Protein AF-A0A7X9XSX3-F1 (afdb_monomer_lite)

Foldseek 3Di:
DPDDQLVVDLLLQDQADVPDPHGSDNLQSLLSCCVPPPDAFDKDALQRSQQVSDHVNDGHPPPCSVVSPLVCLQQVWAWDACVRPVVHDPRMTGRNDRGDHCSVPDRDDRPDQDPVLVVVQCVLQVQAALPPRFHAQQADPVGNPDGWDKDKAFLAHSSNVTDSDSVRIHIHTPVRRVVCVVVVDHHDDPVVVCVVVVPDDPVVNVQVVVQVVVSHNDDDPVVVVVVVLVVDDPVVNVVVVVVVVVVPVD

Radius of gyration: 25.36 Å; chains: 1; bounding box: 56×40×89 Å

Sequence (250 aa):
MDGESPDSIEWWRLEHYPGSKRAHGVERRIASYLYRNVAVGDTVTTDELRRKITIDGKRNEDEHFQRRLRELRKDGWILPTQKELASLGPEEYLVQSKGWAPELGARGKKKAISNNVRNAVFARDGFTCQLCGERAGDVYADDPANTVRLTVGHIVAQAHGGGNSMDNLRAECSRCNETKRDEGQAPEHVEHIWSSAVNLPLKDKKVLLSWLLAGARPRDKVEQIYVRTRLLSSEDRARIVDKLRAATEK

Organism: NCBI:txid1725

Secondary structure (DSSP, 8-state):
-----TTT--GGG-SB-TTSSSB--HHHHHHHHHHHH--TT-EEEHHHHHHHS-BTTBPP--TTHHHHHHHGGGGT-B---TTT-TTSPTTEEE--B----GGG-SPPPP-PPPHHHHHHHHHHTTTB-TTT-PBTTPEETTEEEEE--EEEEESS-GGGT--S-GGGEEEEEHHHHHHHHHHTPPPP-HHHHHHHHTTS-HHHHHHHHHHHHHTS-PPPHHHHHHHHHTTS-HHHHHHHHHHHHHHH--

InterPro domains:
  IPR002711 HNH endonuclease [PF01844] (129-182)
  IPR003615 HNH nuclease [SM00507] (116-178)
  IPR003615 HNH nuclease [cd00085] (115-177)
  IPR052892 Nucleic_acid-targeting_endonuclease [PTHR33877] (109-184)

Structure (mmCIF, N/CA/C/O backbone):
data_AF-A0A7X9XSX3-F1
#
_entry.id   AF-A0A7X9XSX3-F1
#
loop_
_atom_site.group_PDB
_atom_site.id
_atom_site.type_symbol
_atom_site.label_atom_id
_atom_site.label_alt_id
_atom_site.label_comp_id
_atom_site.label_asym_id
_atom_site.label_entity_id
_atom_site.label_seq_id
_atom_site.pdbx_PDB_ins_code
_atom_site.Cartn_x
_atom_site.Cartn_y
_atom_site.Cartn_z
_atom_site.occupancy
_atom_site.B_iso_or_equiv
_atom_site.auth_seq_id
_atom_site.auth_comp_id
_atom_site.auth_asym_id
_atom_site.auth_atom_id
_atom_site.pdbx_PDB_model_num
ATOM 1 N N . MET A 1 1 ? 5.209 12.440 -45.924 1.00 38.19 1 MET A N 1
ATOM 2 C CA . MET A 1 1 ? 5.916 12.305 -44.635 1.00 38.19 1 MET A CA 1
ATOM 3 C C . MET A 1 1 ? 5.694 10.883 -44.195 1.00 38.19 1 MET A C 1
ATOM 5 O O . MET A 1 1 ? 4.658 10.583 -43.613 1.00 38.19 1 MET A O 1
ATOM 9 N N . ASP A 1 2 ? 6.608 10.017 -44.600 1.00 40.88 2 ASP A N 1
ATOM 10 C CA . ASP A 1 2 ? 6.574 8.599 -44.280 1.00 40.88 2 ASP A CA 1
ATOM 11 C C . ASP A 1 2 ? 6.828 8.463 -42.779 1.00 40.88 2 ASP A C 1
ATOM 13 O O . ASP A 1 2 ? 7.913 8.768 -42.288 1.00 40.88 2 ASP A O 1
ATOM 17 N N . GLY A 1 3 ? 5.775 8.149 -42.025 1.00 53.00 3 GLY A N 1
ATOM 18 C CA . GLY A 1 3 ? 5.887 7.931 -40.591 1.00 53.00 3 GLY A CA 1
ATOM 19 C C . GLY A 1 3 ? 6.650 6.637 -40.359 1.00 53.00 3 GLY A C 1
ATOM 20 O O . GLY A 1 3 ? 6.148 5.571 -40.708 1.00 53.00 3 GLY A O 1
ATOM 21 N N . GLU A 1 4 ? 7.853 6.733 -39.794 1.00 56.03 4 GLU A N 1
ATOM 22 C CA . GLU A 1 4 ? 8.572 5.574 -39.266 1.00 56.03 4 GLU A CA 1
ATOM 23 C C . GLU A 1 4 ? 7.629 4.730 -38.401 1.00 56.03 4 GLU A C 1
ATOM 25 O O . GLU A 1 4 ? 6.869 5.259 -37.581 1.00 56.03 4 GLU A O 1
ATOM 30 N N . SER A 1 5 ? 7.667 3.409 -38.596 1.00 61.72 5 SER A N 1
ATOM 31 C CA . SER A 1 5 ? 6.926 2.486 -37.741 1.00 61.72 5 SER A CA 1
ATOM 32 C C . SER A 1 5 ? 7.330 2.731 -36.279 1.00 61.72 5 SER A C 1
ATOM 34 O O . SER A 1 5 ? 8.524 2.852 -35.999 1.00 61.72 5 SER A O 1
ATOM 36 N N . PRO A 1 6 ? 6.393 2.761 -35.313 1.00 63.81 6 PRO A N 1
ATOM 37 C CA . PRO A 1 6 ? 6.726 2.849 -33.888 1.00 63.81 6 PRO A CA 1
ATOM 38 C C . PRO A 1 6 ? 7.766 1.809 -33.434 1.00 63.81 6 PRO A C 1
ATOM 40 O O . PRO A 1 6 ? 8.508 2.048 -32.476 1.00 63.81 6 PRO A O 1
ATOM 43 N N . ASP A 1 7 ? 7.852 0.693 -34.163 1.00 67.00 7 ASP A N 1
ATOM 44 C CA . ASP A 1 7 ? 8.797 -0.398 -33.947 1.00 67.00 7 ASP A CA 1
ATOM 45 C C . ASP A 1 7 ? 10.225 -0.107 -34.439 1.00 67.00 7 ASP A C 1
ATOM 47 O O . ASP A 1 7 ? 11.152 -0.761 -33.973 1.00 67.00 7 ASP A O 1
ATOM 51 N N . SER A 1 8 ? 10.477 0.883 -35.301 1.00 75.62 8 SER A N 1
ATOM 52 C CA . SER A 1 8 ? 11.850 1.251 -35.707 1.00 75.62 8 SER A CA 1
ATOM 53 C C . SER A 1 8 ? 12.500 2.290 -34.790 1.00 75.62 8 SER A C 1
ATOM 55 O O . SER A 1 8 ? 13.719 2.429 -34.783 1.00 75.62 8 SER A O 1
ATOM 57 N N . ILE A 1 9 ? 11.705 2.991 -33.980 1.00 84.62 9 ILE A N 1
ATOM 58 C CA . ILE A 1 9 ? 12.185 4.058 -33.099 1.00 84.62 9 ILE A CA 1
ATOM 59 C C . ILE A 1 9 ? 12.841 3.467 -31.842 1.00 84.62 9 ILE A C 1
ATOM 61 O O . ILE A 1 9 ? 12.197 2.769 -31.059 1.00 84.62 9 ILE A O 1
ATOM 65 N N . GLU A 1 10 ? 14.106 3.805 -31.586 1.00 90.88 10 GLU A N 1
ATOM 66 C CA . GLU A 1 10 ? 14.775 3.516 -30.311 1.00 90.88 10 GLU A CA 1
ATOM 67 C C . GLU A 1 10 ? 14.320 4.514 -29.230 1.00 90.88 10 GLU A C 1
ATOM 69 O O . GLU A 1 10 ? 15.033 5.460 -28.884 1.00 90.88 10 GLU A O 1
ATOM 74 N N . TRP A 1 11 ? 13.117 4.326 -28.674 1.00 91.69 11 TRP A N 1
ATOM 75 C CA . TRP A 1 11 ? 12.529 5.284 -27.723 1.00 91.69 11 TRP A CA 1
ATOM 76 C C . TRP A 1 11 ? 13.417 5.549 -26.497 1.00 91.69 11 TRP A C 1
ATOM 78 O O . TRP A 1 11 ? 13.385 6.641 -25.930 1.00 91.69 11 TRP A O 1
ATOM 88 N N . TRP A 1 12 ? 14.280 4.603 -26.113 1.00 93.19 12 TRP A N 1
ATOM 89 C CA . TRP A 1 12 ? 15.234 4.781 -25.016 1.00 93.19 12 TRP A CA 1
ATOM 90 C C . TRP A 1 12 ? 16.392 5.748 -25.298 1.00 93.19 12 TRP A C 1
ATOM 92 O O . TRP A 1 12 ? 17.079 6.148 -24.352 1.00 93.19 12 TRP A O 1
ATOM 102 N N . ARG A 1 13 ? 16.603 6.174 -26.548 1.00 91.88 13 ARG A N 1
ATOM 103 C CA . ARG A 1 13 ? 17.623 7.174 -26.922 1.00 91.88 13 ARG A CA 1
ATOM 104 C C . ARG A 1 13 ? 17.064 8.570 -27.167 1.00 91.88 13 ARG A C 1
ATOM 106 O O . ARG A 1 13 ? 17.824 9.506 -27.384 1.00 91.88 13 ARG A O 1
ATOM 113 N N . LEU A 1 14 ? 15.745 8.726 -27.111 1.00 91.19 14 LEU A N 1
ATOM 114 C CA . LEU A 1 14 ? 15.107 10.006 -27.371 1.00 91.19 14 LEU A CA 1
ATOM 115 C C . LEU A 1 14 ? 15.226 10.945 -26.171 1.00 91.19 14 LEU A C 1
ATOM 117 O O . LEU A 1 14 ? 14.883 10.581 -25.046 1.00 91.19 14 LEU A O 1
ATOM 1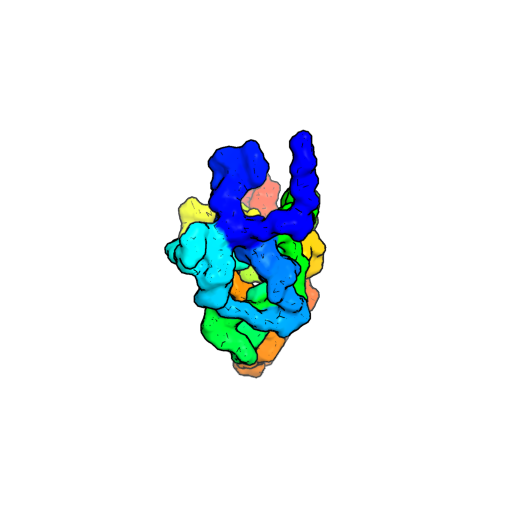21 N N . GLU A 1 15 ? 15.636 12.183 -26.431 1.00 89.81 15 GLU A N 1
ATOM 122 C CA . GLU A 1 15 ? 15.529 13.277 -25.464 1.00 89.81 15 GLU A CA 1
ATOM 123 C C . GLU A 1 15 ? 14.110 13.870 -25.438 1.00 89.81 15 GLU A C 1
ATOM 125 O O . GLU A 1 15 ? 13.601 14.238 -24.380 1.00 89.81 15 GLU A O 1
ATOM 130 N N . HIS A 1 16 ? 13.435 13.908 -26.590 1.00 91.69 16 HIS A N 1
ATOM 131 C CA . HIS A 1 16 ? 12.111 14.501 -26.777 1.00 91.69 16 HIS A CA 1
ATOM 132 C C . HIS A 1 16 ? 11.169 13.548 -27.524 1.00 91.69 16 HIS A C 1
ATOM 134 O O . HIS A 1 16 ? 11.608 12.643 -28.229 1.00 91.69 16 HIS A O 1
ATOM 140 N N . TYR A 1 17 ? 9.856 13.732 -27.370 1.00 87.06 17 TYR A N 1
ATOM 141 C CA . TYR A 1 17 ? 8.875 12.961 -28.140 1.00 87.06 17 TYR A CA 1
ATOM 142 C C . TYR A 1 17 ? 9.034 13.208 -29.649 1.00 87.06 17 TYR A C 1
ATOM 144 O O . TYR A 1 17 ? 9.251 14.359 -30.040 1.00 87.06 17 TYR A O 1
ATOM 152 N N . PRO A 1 18 ? 8.829 12.188 -30.505 1.00 85.94 18 PRO A N 1
ATOM 153 C CA . PRO A 1 18 ? 8.833 12.382 -31.952 1.00 85.94 18 PRO A CA 1
ATOM 154 C C . PRO A 1 18 ? 7.862 13.501 -32.360 1.00 85.94 18 PRO A C 1
ATOM 156 O O . PRO A 1 18 ? 6.690 13.486 -31.979 1.00 85.94 18 PRO A O 1
ATOM 159 N N . GLY A 1 19 ? 8.367 14.505 -33.082 1.00 86.31 19 GLY A N 1
ATOM 160 C CA . GLY A 1 19 ? 7.574 15.648 -33.551 1.00 86.31 19 GLY A CA 1
ATOM 161 C C . GLY A 1 19 ? 7.129 16.646 -32.470 1.00 86.31 19 GLY A C 1
ATOM 162 O O . GLY A 1 19 ? 6.218 17.433 -32.715 1.00 86.31 19 GLY A O 1
ATOM 163 N N . SER A 1 20 ? 7.723 16.637 -31.271 1.00 88.69 20 SER A N 1
ATOM 164 C CA . SER A 1 20 ? 7.304 17.500 -30.157 1.00 88.69 20 SER A CA 1
ATOM 165 C C . SER A 1 20 ? 8.483 17.962 -29.293 1.00 88.69 20 SER A C 1
ATOM 167 O O . SER A 1 20 ? 9.421 17.216 -29.054 1.00 88.69 20 SER A O 1
ATOM 169 N N . LYS A 1 21 ? 8.400 19.178 -28.732 1.00 89.50 21 LYS A N 1
ATOM 170 C CA . LYS A 1 21 ? 9.377 19.712 -27.753 1.00 89.50 21 LYS A CA 1
ATOM 171 C C . LYS A 1 21 ? 9.209 19.148 -26.338 1.00 89.50 21 LYS A C 1
ATOM 173 O O . LYS A 1 21 ? 9.901 19.548 -25.410 1.00 89.50 21 LYS A O 1
ATOM 178 N N . ARG A 1 22 ? 8.242 18.256 -26.124 1.00 89.62 22 ARG A N 1
ATOM 179 C CA . ARG A 1 22 ? 8.031 17.604 -24.828 1.00 89.62 22 ARG A CA 1
ATOM 180 C C . ARG A 1 22 ? 9.183 16.639 -24.551 1.00 89.62 22 ARG A C 1
ATOM 182 O O . ARG A 1 22 ? 9.398 15.731 -25.347 1.00 89.62 22 ARG A O 1
ATOM 189 N N . ALA A 1 23 ? 9.850 16.782 -23.408 1.00 89.69 23 ALA A N 1
ATOM 190 C CA . ALA A 1 23 ? 10.900 15.859 -22.981 1.00 89.69 23 ALA A CA 1
ATOM 191 C C . ALA A 1 23 ? 10.381 14.414 -22.838 1.00 89.69 23 ALA A C 1
ATOM 193 O O . ALA A 1 23 ? 9.269 14.165 -22.347 1.00 89.69 23 ALA A O 1
ATOM 194 N N . HIS A 1 24 ? 11.204 13.456 -23.249 1.00 90.88 24 HIS A N 1
ATOM 195 C CA . HIS A 1 24 ? 10.968 12.030 -23.109 1.00 90.88 24 HIS A CA 1
ATOM 196 C C . HIS A 1 24 ? 11.650 11.535 -21.826 1.00 90.88 24 HIS A C 1
ATOM 198 O O . HIS A 1 24 ? 12.850 11.285 -21.766 1.00 90.88 24 HIS A O 1
ATOM 204 N N . GLY A 1 25 ? 10.867 11.476 -20.747 1.00 91.94 25 GLY A N 1
ATOM 205 C CA . GLY A 1 25 ? 11.392 11.222 -19.404 1.00 91.94 25 GLY A CA 1
ATOM 206 C C . GLY A 1 25 ? 12.119 9.880 -19.257 1.00 91.94 25 GLY A C 1
ATOM 207 O O . GLY A 1 25 ? 11.755 8.890 -19.891 1.00 91.94 25 GLY A O 1
ATOM 208 N N . VAL A 1 26 ? 13.098 9.842 -18.346 1.00 94.38 26 VAL A N 1
ATOM 209 C CA . VAL A 1 26 ? 13.966 8.678 -18.082 1.00 94.38 26 VAL A CA 1
ATOM 210 C C . VAL A 1 26 ? 13.176 7.395 -17.819 1.00 94.38 26 VAL A C 1
ATOM 212 O O . VAL A 1 26 ? 13.506 6.365 -18.387 1.00 94.38 26 VAL A O 1
ATOM 215 N N . GLU A 1 27 ? 12.084 7.457 -17.053 1.00 95.44 27 GLU A N 1
ATOM 216 C CA . GLU A 1 27 ? 11.189 6.310 -16.809 1.00 95.44 27 GLU A CA 1
ATOM 217 C C . GLU A 1 27 ? 10.749 5.610 -18.108 1.00 95.44 27 GLU A C 1
ATOM 219 O O . GLU A 1 27 ? 10.866 4.395 -18.230 1.00 95.44 27 GLU A O 1
ATOM 224 N N . ARG A 1 28 ? 10.339 6.374 -19.125 1.00 94.94 28 ARG A N 1
ATOM 225 C CA . ARG A 1 28 ? 9.876 5.824 -20.412 1.00 94.94 28 ARG A CA 1
ATOM 226 C C . ARG A 1 28 ? 11.006 5.189 -21.206 1.00 94.94 28 ARG A C 1
ATOM 228 O O . ARG A 1 28 ? 10.793 4.185 -21.880 1.00 94.94 28 ARG A O 1
ATOM 235 N N . ARG A 1 29 ? 12.201 5.761 -21.087 1.00 95.94 29 ARG A N 1
ATOM 236 C CA . ARG A 1 29 ? 13.415 5.248 -21.720 1.00 95.94 29 ARG A CA 1
ATOM 237 C C . ARG A 1 29 ? 13.829 3.921 -21.101 1.00 95.94 29 ARG A C 1
ATOM 239 O O . ARG A 1 29 ? 14.155 2.996 -21.835 1.00 95.94 29 ARG A O 1
ATOM 246 N N . ILE A 1 30 ? 13.733 3.799 -19.775 1.00 97.19 30 ILE A N 1
ATOM 247 C CA . ILE A 1 30 ? 13.943 2.524 -19.084 1.00 97.19 30 ILE A CA 1
ATOM 248 C C . ILE A 1 30 ? 12.916 1.490 -19.569 1.00 97.19 30 ILE A C 1
ATOM 250 O O . ILE A 1 30 ? 13.319 0.411 -19.996 1.00 97.19 30 ILE A O 1
ATOM 254 N N . ALA A 1 31 ? 11.615 1.820 -19.556 1.00 96.88 31 ALA A N 1
ATOM 255 C CA . ALA A 1 31 ? 10.556 0.907 -20.008 1.00 96.88 31 ALA A CA 1
ATOM 256 C C . ALA A 1 31 ? 10.820 0.370 -21.419 1.00 96.88 31 ALA A C 1
ATOM 258 O O . ALA A 1 31 ? 10.758 -0.833 -21.646 1.00 96.88 31 ALA A O 1
ATOM 259 N N . SER A 1 32 ? 11.144 1.263 -22.353 1.00 96.00 32 SER A N 1
ATOM 260 C CA . SER A 1 32 ? 11.421 0.904 -23.742 1.00 96.00 32 SER A CA 1
ATOM 261 C C . SER A 1 32 ? 12.661 0.015 -23.881 1.00 96.00 32 SER A C 1
ATOM 263 O O . SER A 1 32 ? 12.600 -1.031 -24.529 1.00 96.00 32 SER A O 1
ATOM 265 N N . TYR A 1 33 ? 13.768 0.364 -23.210 1.00 96.56 33 TYR A N 1
ATOM 266 C CA . TYR A 1 33 ? 14.986 -0.446 -23.263 1.00 96.56 33 TYR A CA 1
ATOM 267 C C . TYR A 1 33 ? 14.744 -1.864 -22.740 1.00 96.56 33 TYR A C 1
ATOM 269 O O . TYR A 1 33 ? 15.063 -2.826 -23.438 1.00 96.56 33 TYR A O 1
ATOM 277 N N . LEU A 1 34 ? 14.127 -1.994 -21.560 1.00 97.50 34 LEU A N 1
ATOM 278 C CA . LEU A 1 34 ? 13.771 -3.292 -20.982 1.00 97.50 34 LEU A CA 1
ATOM 279 C C . LEU A 1 34 ? 12.822 -4.073 -21.897 1.00 97.50 34 LEU A C 1
ATOM 281 O O . LEU A 1 34 ? 12.982 -5.278 -22.081 1.00 97.50 34 LEU A O 1
ATOM 285 N N . TYR A 1 35 ? 11.835 -3.394 -22.486 1.00 96.38 35 TYR A N 1
ATOM 286 C CA . TYR A 1 35 ? 10.816 -4.037 -23.311 1.00 96.38 35 TYR A CA 1
ATOM 287 C C . TYR A 1 35 ? 11.426 -4.678 -24.554 1.00 96.38 35 TYR A C 1
ATOM 289 O O . TYR A 1 35 ? 11.066 -5.808 -24.886 1.00 96.38 35 TYR A O 1
ATOM 297 N N . ARG A 1 36 ? 12.384 -4.005 -25.196 1.00 94.75 36 ARG A N 1
ATOM 298 C CA . ARG A 1 36 ? 13.014 -4.514 -26.418 1.00 94.75 36 ARG A CA 1
ATOM 299 C C . ARG A 1 36 ? 14.207 -5.428 -26.189 1.00 94.75 36 ARG A C 1
ATOM 301 O O . ARG A 1 36 ? 14.400 -6.345 -26.975 1.00 94.75 36 ARG A O 1
ATOM 308 N N . ASN A 1 37 ? 15.009 -5.167 -25.159 1.00 96.25 37 ASN A N 1
ATOM 309 C CA . ASN A 1 37 ? 16.362 -5.724 -25.078 1.00 96.25 37 ASN A CA 1
ATOM 310 C C . ASN A 1 37 ? 16.559 -6.752 -23.963 1.00 96.25 37 ASN A C 1
ATOM 312 O O . ASN A 1 37 ? 17.583 -7.422 -23.964 1.00 96.25 37 ASN A O 1
ATOM 316 N N . VAL A 1 38 ? 15.620 -6.880 -23.023 1.00 96.94 38 VAL A N 1
ATOM 317 C CA . VAL A 1 38 ? 15.759 -7.803 -21.887 1.00 96.94 38 VAL A CA 1
ATOM 318 C C . VAL A 1 38 ? 14.628 -8.826 -21.932 1.00 96.94 38 VAL A C 1
ATOM 320 O O . VAL A 1 38 ? 13.456 -8.448 -22.069 1.00 96.94 38 VAL A O 1
ATOM 323 N N . ALA A 1 39 ? 14.944 -10.124 -21.888 1.00 96.88 39 ALA A N 1
ATOM 324 C CA . ALA A 1 39 ? 13.921 -11.165 -21.896 1.00 96.88 39 ALA A CA 1
ATOM 325 C C . ALA A 1 39 ? 13.283 -11.320 -20.509 1.00 96.88 39 ALA A C 1
ATOM 327 O O . ALA A 1 39 ? 13.833 -10.909 -19.489 1.00 96.88 39 ALA A O 1
ATOM 328 N N . VAL A 1 40 ? 12.081 -11.900 -20.467 1.00 96.88 40 VAL A N 1
ATOM 329 C CA . VAL A 1 40 ? 11.486 -12.289 -19.184 1.00 96.88 40 VAL A CA 1
ATOM 330 C C . VAL A 1 40 ? 12.308 -13.439 -18.604 1.00 96.88 40 VAL A C 1
ATOM 332 O O . VAL A 1 40 ? 12.510 -14.437 -19.288 1.00 96.88 40 VAL A O 1
ATOM 335 N N . GLY A 1 41 ? 12.752 -13.301 -17.357 1.00 96.62 41 GLY A N 1
ATOM 336 C CA . GLY A 1 41 ? 13.655 -14.241 -16.689 1.00 96.62 41 GLY A CA 1
ATOM 337 C C . GLY A 1 41 ? 15.109 -13.765 -16.606 1.00 96.62 41 GLY A C 1
ATOM 338 O O . GLY A 1 41 ? 15.850 -14.294 -15.782 1.00 96.62 41 GLY A O 1
ATOM 339 N N . ASP A 1 42 ? 15.492 -12.743 -17.375 1.00 97.62 42 ASP A N 1
ATOM 340 C CA . ASP A 1 42 ? 16.844 -12.178 -17.337 1.00 97.62 42 ASP A CA 1
ATOM 341 C C . ASP A 1 42 ? 16.977 -11.106 -16.251 1.00 97.62 42 ASP A C 1
ATOM 343 O O . ASP A 1 42 ? 15.998 -10.450 -15.866 1.00 97.62 42 ASP A O 1
ATOM 347 N N . THR A 1 43 ? 18.203 -10.894 -15.776 1.00 97.25 43 THR A N 1
ATOM 348 C CA . THR A 1 43 ? 18.526 -9.826 -14.829 1.00 97.25 43 THR A CA 1
ATOM 349 C C . THR A 1 43 ? 19.159 -8.623 -15.518 1.00 97.25 43 THR A C 1
ATOM 351 O O . THR A 1 43 ? 19.689 -8.705 -16.624 1.00 97.25 43 THR A O 1
ATOM 354 N N . VAL A 1 44 ? 19.062 -7.469 -14.865 1.00 97.19 44 VAL A N 1
ATOM 355 C CA . VAL A 1 44 ? 19.657 -6.211 -15.313 1.00 97.19 44 VAL A CA 1
ATOM 356 C C . VAL A 1 44 ? 20.067 -5.380 -14.102 1.00 97.19 44 VAL A C 1
ATOM 358 O O . VAL A 1 44 ? 19.392 -5.396 -13.070 1.00 97.19 44 VAL A O 1
ATOM 361 N N . THR A 1 45 ? 21.152 -4.618 -14.220 1.00 97.06 45 THR A N 1
ATOM 362 C CA . THR A 1 45 ? 21.621 -3.734 -13.139 1.00 97.06 45 THR A CA 1
ATOM 363 C C . THR A 1 45 ? 21.289 -2.266 -13.400 1.00 97.06 45 THR A C 1
ATOM 365 O O . THR A 1 45 ? 21.141 -1.833 -14.548 1.00 97.06 45 THR A O 1
ATOM 368 N N . THR A 1 46 ? 21.224 -1.452 -12.340 1.00 96.12 46 THR A N 1
ATOM 369 C CA . THR A 1 46 ? 21.092 0.011 -12.483 1.00 96.12 46 THR A CA 1
ATOM 370 C C . THR A 1 46 ? 22.202 0.603 -13.361 1.00 96.12 46 THR A C 1
ATOM 372 O O . THR A 1 46 ? 21.917 1.451 -14.210 1.00 96.12 46 THR A O 1
ATOM 375 N N . ASP A 1 47 ? 23.462 0.190 -13.171 1.00 95.44 47 ASP A N 1
ATOM 376 C CA . ASP A 1 47 ? 24.592 0.747 -13.931 1.00 95.44 47 ASP A CA 1
ATOM 377 C C . ASP A 1 47 ? 24.524 0.373 -15.414 1.00 95.44 47 ASP A C 1
ATOM 379 O O . ASP A 1 47 ? 24.745 1.227 -16.275 1.00 95.44 47 ASP A O 1
ATOM 383 N N . GLU A 1 48 ? 24.141 -0.868 -15.723 1.00 96.00 48 GLU A N 1
ATOM 384 C CA . GLU A 1 48 ? 23.913 -1.297 -17.100 1.00 96.00 48 GLU A CA 1
ATOM 385 C C . GLU A 1 48 ? 22.851 -0.428 -17.774 1.00 96.00 48 GLU A C 1
ATOM 387 O O . GLU A 1 48 ? 23.107 0.144 -18.837 1.00 96.00 48 GLU A O 1
ATOM 392 N N . LEU A 1 49 ? 21.694 -0.240 -17.129 1.00 96.50 49 LEU A N 1
ATOM 393 C CA . LEU A 1 49 ? 20.643 0.619 -17.667 1.00 96.50 49 LEU A CA 1
ATOM 394 C C . LEU A 1 49 ? 21.162 2.038 -17.905 1.00 96.50 49 LEU A C 1
ATOM 396 O O . LEU A 1 49 ? 20.974 2.572 -18.997 1.00 96.50 49 LEU A O 1
ATOM 400 N N . ARG A 1 50 ? 21.877 2.641 -16.947 1.00 95.69 50 ARG A N 1
ATOM 401 C CA . ARG A 1 50 ? 22.445 3.992 -17.104 1.00 95.69 50 ARG A CA 1
ATOM 402 C C . ARG A 1 50 ? 23.399 4.110 -18.296 1.00 95.69 50 ARG A C 1
ATOM 404 O O . ARG A 1 50 ? 23.425 5.160 -18.939 1.00 95.69 50 ARG A O 1
ATOM 411 N N . ARG A 1 51 ? 24.166 3.060 -18.606 1.00 95.19 51 ARG A N 1
ATOM 412 C CA . ARG A 1 51 ? 25.077 3.010 -19.767 1.00 95.19 51 ARG A CA 1
ATOM 413 C C . ARG A 1 51 ? 24.368 2.744 -21.089 1.00 95.19 51 ARG A C 1
ATOM 415 O O . ARG A 1 51 ? 24.907 3.093 -22.135 1.00 95.19 51 ARG A O 1
ATOM 422 N N . LYS A 1 52 ? 23.200 2.104 -21.062 1.00 94.56 52 LYS A N 1
ATOM 423 C CA . LYS A 1 52 ? 22.441 1.744 -22.267 1.00 94.56 52 LYS A CA 1
ATOM 424 C C . LYS A 1 52 ? 21.428 2.812 -22.662 1.00 94.56 52 LYS A C 1
ATOM 426 O O . LYS A 1 52 ? 21.263 3.086 -23.849 1.00 94.56 52 LYS A O 1
ATOM 431 N N . ILE A 1 53 ? 20.789 3.460 -21.689 1.00 93.44 53 ILE A N 1
ATOM 432 C CA . ILE A 1 53 ? 19.831 4.538 -21.936 1.00 93.44 53 ILE A CA 1
ATOM 433 C C . ILE A 1 53 ? 20.528 5.902 -21.972 1.00 93.44 53 ILE A C 1
ATOM 435 O O . ILE A 1 53 ? 20.384 6.738 -21.078 1.00 93.44 53 ILE A O 1
ATOM 439 N N . THR A 1 54 ? 21.266 6.162 -23.051 1.00 89.62 54 THR A N 1
ATOM 440 C CA . THR A 1 54 ? 22.065 7.386 -23.245 1.00 89.62 54 THR A CA 1
ATOM 441 C C . THR A 1 54 ? 21.371 8.427 -24.125 1.00 89.62 54 THR A C 1
ATOM 443 O O . THR A 1 54 ? 20.522 8.091 -24.950 1.00 89.62 54 THR A O 1
ATOM 446 N N . ILE A 1 55 ? 21.707 9.700 -23.905 1.00 86.31 55 ILE A N 1
ATOM 447 C CA . ILE A 1 55 ? 21.427 10.813 -24.828 1.00 86.31 55 ILE A CA 1
ATOM 448 C C . ILE A 1 55 ? 22.793 11.283 -25.314 1.00 86.31 55 ILE A C 1
ATOM 450 O O . ILE A 1 55 ? 23.699 11.455 -24.495 1.00 86.31 55 ILE A O 1
ATOM 454 N N . ASP A 1 56 ? 22.968 11.396 -26.629 1.00 84.25 56 ASP A N 1
ATOM 455 C CA . ASP A 1 56 ? 24.244 11.757 -27.263 1.00 84.25 56 ASP A CA 1
ATOM 456 C C . ASP A 1 56 ? 25.435 10.908 -26.778 1.00 84.25 56 ASP A C 1
ATOM 458 O O . ASP A 1 56 ? 26.552 11.392 -26.601 1.00 84.25 56 ASP A O 1
ATOM 462 N N . GLY A 1 57 ? 25.185 9.626 -26.485 1.00 83.31 57 GLY A N 1
ATOM 463 C CA . GLY A 1 57 ? 26.203 8.683 -26.010 1.00 83.31 57 GLY A CA 1
ATOM 464 C C . GLY A 1 57 ? 26.655 8.876 -24.557 1.00 83.31 57 GLY A C 1
ATOM 465 O O . GLY A 1 57 ? 27.491 8.110 -24.082 1.00 83.31 57 GLY A O 1
ATOM 466 N N . LYS A 1 58 ? 26.102 9.844 -23.817 1.00 87.56 58 LYS A N 1
ATOM 467 C CA . LYS A 1 58 ? 26.456 10.085 -22.411 1.00 87.56 58 LYS A CA 1
ATOM 468 C C . LYS A 1 58 ? 25.695 9.153 -21.472 1.00 87.56 58 LYS A C 1
ATOM 470 O O . LYS A 1 58 ? 24.484 8.968 -21.623 1.00 87.56 58 LYS A O 1
ATOM 475 N N . ARG A 1 59 ? 26.403 8.608 -20.471 1.00 91.50 59 ARG A N 1
ATOM 476 C CA . ARG A 1 59 ? 25.803 7.843 -19.365 1.00 91.50 59 ARG A CA 1
ATOM 477 C C . ARG A 1 59 ? 24.706 8.677 -18.707 1.00 91.50 59 ARG A C 1
ATOM 479 O O . ARG A 1 59 ? 24.846 9.883 -18.525 1.00 91.50 59 ARG A O 1
ATOM 486 N N . ASN A 1 60 ? 23.607 8.024 -18.358 1.00 90.62 60 ASN A N 1
ATOM 487 C CA . ASN A 1 60 ? 22.511 8.676 -17.666 1.00 90.62 60 ASN A CA 1
ATOM 488 C C . ASN A 1 60 ? 22.866 8.911 -16.188 1.00 90.62 60 ASN A C 1
ATOM 490 O O . ASN A 1 60 ? 23.039 7.949 -15.438 1.00 90.62 60 ASN A O 1
ATOM 494 N N . GLU A 1 61 ? 22.914 10.177 -15.774 1.00 91.94 61 GLU A N 1
ATOM 495 C CA . GLU A 1 61 ? 23.237 10.621 -14.407 1.00 91.94 61 GLU A CA 1
ATOM 496 C C . GLU A 1 61 ? 22.009 11.126 -13.623 1.00 91.94 61 GLU A C 1
ATOM 498 O O . GLU A 1 61 ? 22.154 11.864 -12.658 1.00 91.94 61 GLU A O 1
ATOM 503 N N . ASP A 1 62 ? 20.782 10.736 -14.001 1.00 90.38 62 ASP A N 1
ATOM 504 C CA . ASP A 1 62 ? 19.569 11.135 -13.266 1.00 90.38 62 ASP A CA 1
ATOM 505 C C . ASP A 1 62 ? 19.677 10.706 -11.786 1.00 90.38 62 ASP A C 1
ATOM 507 O O . ASP A 1 62 ? 19.858 9.522 -11.473 1.00 90.38 62 ASP A O 1
ATOM 511 N N . GLU A 1 63 ? 19.598 11.672 -10.870 1.00 91.31 63 GLU A N 1
ATOM 512 C CA . GLU A 1 63 ? 19.704 11.467 -9.416 1.00 91.31 63 GLU A CA 1
ATOM 513 C C . GLU A 1 63 ? 18.550 10.621 -8.850 1.00 91.31 63 GLU A C 1
ATOM 515 O O . GLU A 1 63 ? 18.658 9.993 -7.798 1.00 91.31 63 GLU A O 1
ATOM 520 N N . HIS A 1 64 ? 17.437 10.541 -9.577 1.00 92.12 64 HIS A N 1
ATOM 521 C CA . HIS A 1 64 ? 16.237 9.799 -9.224 1.00 92.12 64 HIS A CA 1
ATOM 522 C C . HIS A 1 64 ? 16.067 8.518 -10.050 1.00 92.12 64 HIS A C 1
ATOM 524 O O . HIS A 1 64 ? 14.984 7.929 -10.041 1.00 92.12 64 HIS A O 1
ATOM 530 N N . PHE A 1 65 ? 17.106 8.030 -10.733 1.00 93.50 65 PHE A N 1
ATOM 531 C CA . PHE A 1 65 ? 17.022 6.873 -11.634 1.00 93.50 65 PHE A CA 1
ATOM 532 C C . PHE A 1 65 ? 16.345 5.645 -11.013 1.00 93.50 65 PHE A C 1
ATOM 534 O O . PHE A 1 65 ? 15.413 5.085 -11.586 1.00 93.50 65 PHE A O 1
ATOM 541 N N . GLN A 1 66 ? 16.746 5.253 -9.801 1.00 90.50 66 GLN A N 1
ATOM 542 C CA . GLN A 1 66 ? 16.143 4.111 -9.107 1.00 90.50 66 GLN A CA 1
ATOM 543 C C . GLN A 1 66 ? 14.663 4.350 -8.782 1.00 90.50 66 GLN A C 1
ATOM 545 O O . GLN A 1 66 ? 13.849 3.427 -8.829 1.00 90.50 66 GLN A O 1
ATOM 550 N N . ARG A 1 67 ? 14.277 5.597 -8.483 1.00 90.12 67 ARG A N 1
ATOM 551 C CA . ARG A 1 67 ? 12.866 5.965 -8.329 1.00 90.12 67 ARG A CA 1
ATOM 552 C C . ARG A 1 67 ? 12.125 5.819 -9.661 1.00 90.12 67 ARG A C 1
ATOM 554 O O . ARG A 1 67 ? 11.030 5.264 -9.656 1.00 90.12 67 ARG A O 1
ATOM 561 N N . ARG A 1 68 ? 12.709 6.257 -10.784 1.00 94.38 68 ARG A N 1
ATOM 562 C CA . ARG A 1 68 ? 12.130 6.098 -12.135 1.00 94.38 68 ARG A CA 1
ATOM 563 C C . ARG A 1 68 ? 11.949 4.632 -12.517 1.00 94.38 68 ARG A C 1
ATOM 565 O O . ARG A 1 68 ? 10.904 4.273 -13.046 1.00 94.38 68 ARG A O 1
ATOM 572 N N . LEU A 1 69 ? 12.910 3.782 -12.168 1.00 92.88 69 LEU A N 1
ATOM 573 C CA . LEU A 1 69 ? 12.810 2.334 -12.341 1.00 92.88 69 LEU A CA 1
ATOM 574 C C . LEU A 1 69 ? 11.656 1.745 -11.511 1.00 92.88 69 LEU A C 1
ATOM 576 O O . LEU A 1 69 ? 10.835 0.998 -12.035 1.00 92.88 69 LEU A O 1
ATOM 580 N N . ARG A 1 70 ? 11.515 2.136 -10.235 1.00 88.62 70 ARG A N 1
ATOM 581 C CA . ARG A 1 70 ? 10.386 1.700 -9.386 1.00 88.62 70 ARG A CA 1
ATOM 582 C C . ARG A 1 70 ? 9.030 2.192 -9.894 1.00 88.62 70 ARG A C 1
ATOM 584 O O . ARG A 1 70 ? 8.024 1.510 -9.702 1.00 88.62 70 ARG A O 1
ATOM 591 N N . GLU A 1 71 ? 8.978 3.360 -10.536 1.00 89.81 71 GLU A N 1
ATOM 592 C CA . GLU A 1 71 ? 7.746 3.910 -11.115 1.00 89.81 71 GLU A CA 1
ATOM 593 C C . GLU A 1 71 ? 7.154 3.003 -12.205 1.00 89.81 71 GLU A C 1
ATOM 595 O O . GLU A 1 71 ? 5.926 2.958 -12.313 1.00 89.81 71 GLU A O 1
ATOM 600 N N . LEU A 1 72 ? 7.979 2.209 -12.904 1.00 92.50 72 LEU A N 1
ATOM 601 C CA . LEU A 1 72 ? 7.533 1.228 -13.903 1.00 92.50 72 LEU A CA 1
ATOM 602 C C . LEU A 1 72 ? 6.555 0.198 -13.350 1.00 92.50 72 LEU A C 1
ATOM 604 O O . LEU A 1 72 ? 5.644 -0.237 -14.054 1.00 92.50 72 LEU A O 1
ATOM 608 N N . ARG A 1 73 ? 6.675 -0.157 -12.068 1.00 88.56 73 ARG A N 1
ATOM 609 C CA . ARG A 1 73 ? 5.779 -1.135 -11.439 1.00 88.56 73 ARG A CA 1
ATOM 610 C C . ARG A 1 73 ? 4.314 -0.677 -11.450 1.00 88.56 73 ARG A C 1
ATOM 612 O O . ARG A 1 73 ? 3.400 -1.492 -11.479 1.00 88.56 73 ARG A O 1
ATOM 619 N N . LYS A 1 74 ? 4.067 0.641 -11.516 1.00 84.19 74 LYS A N 1
ATOM 620 C CA . LYS A 1 74 ? 2.712 1.218 -11.656 1.00 84.19 74 LYS A CA 1
ATOM 621 C C . LYS A 1 74 ? 2.078 0.934 -13.018 1.00 84.19 74 LYS A C 1
ATOM 623 O O . LYS A 1 74 ? 0.868 1.094 -13.159 1.00 84.19 74 LYS A O 1
ATOM 628 N N . ASP A 1 75 ? 2.900 0.560 -13.988 1.00 89.06 75 ASP A N 1
ATOM 629 C CA . ASP A 1 75 ? 2.536 0.345 -15.378 1.00 89.06 75 ASP A CA 1
ATOM 630 C C . ASP A 1 75 ? 2.670 -1.146 -15.764 1.00 89.06 75 ASP A C 1
ATOM 632 O O . ASP A 1 75 ? 2.772 -1.480 -16.939 1.00 89.06 75 ASP A O 1
ATOM 636 N N . GLY A 1 76 ? 2.631 -2.055 -14.777 1.00 87.88 76 GLY A N 1
ATOM 637 C CA . GLY A 1 76 ? 2.541 -3.510 -14.980 1.00 87.88 76 GLY A CA 1
ATOM 638 C C . GLY A 1 76 ? 3.876 -4.257 -15.018 1.00 87.88 76 GLY A C 1
ATOM 639 O O . GLY A 1 76 ? 3.888 -5.468 -15.221 1.00 87.88 76 GLY A O 1
ATOM 640 N N . TRP A 1 77 ? 4.994 -3.561 -14.815 1.00 92.94 77 TRP A N 1
ATOM 641 C CA . TRP A 1 77 ? 6.306 -4.196 -14.711 1.00 92.94 77 TRP A CA 1
ATOM 642 C C . TRP A 1 77 ? 6.469 -4.914 -13.371 1.00 92.94 77 TRP A C 1
ATOM 644 O O . TRP A 1 77 ? 6.187 -4.334 -12.322 1.00 92.94 77 TRP A O 1
ATOM 654 N N . ILE A 1 78 ? 6.995 -6.139 -13.392 1.00 91.88 78 ILE A N 1
ATOM 655 C CA . ILE A 1 78 ? 7.417 -6.845 -12.178 1.00 91.88 78 ILE A CA 1
ATOM 656 C C . ILE A 1 78 ? 8.934 -6.979 -12.234 1.00 91.88 78 ILE A C 1
ATOM 658 O O . ILE A 1 78 ? 9.469 -7.705 -13.071 1.00 91.88 78 ILE A O 1
ATOM 662 N N . LEU A 1 79 ? 9.598 -6.223 -11.356 1.00 93.12 79 LEU A N 1
ATOM 663 C CA . LEU A 1 79 ? 11.054 -6.096 -11.275 1.00 93.12 79 LEU A CA 1
ATOM 664 C C . LEU A 1 79 ? 11.525 -6.424 -9.848 1.00 93.12 79 LEU A C 1
ATOM 666 O O . LEU A 1 79 ? 11.762 -5.478 -9.084 1.00 93.12 79 LEU A O 1
ATOM 670 N N . PRO A 1 80 ? 11.553 -7.707 -9.428 1.00 91.44 80 PRO A N 1
ATOM 671 C CA . PRO A 1 80 ? 12.020 -8.100 -8.100 1.00 91.44 80 PRO A CA 1
ATOM 672 C C . PRO A 1 80 ? 13.462 -7.645 -7.863 1.00 91.44 80 PRO A C 1
ATOM 674 O O . PRO A 1 80 ? 14.268 -7.641 -8.791 1.00 91.44 80 PRO A O 1
ATOM 677 N N . THR A 1 81 ? 13.764 -7.259 -6.627 1.00 91.56 81 THR A N 1
ATOM 678 C CA . THR A 1 81 ? 15.109 -6.913 -6.145 1.00 91.56 81 THR A CA 1
ATOM 679 C C . THR A 1 81 ? 15.603 -7.982 -5.176 1.00 91.56 81 THR A C 1
ATOM 681 O O . THR A 1 81 ? 14.867 -8.912 -4.842 1.00 91.56 81 THR A O 1
ATOM 684 N N . GLN A 1 82 ? 16.812 -7.808 -4.641 1.00 91.19 82 GLN A N 1
ATOM 685 C CA . GLN A 1 82 ? 17.350 -8.651 -3.570 1.00 91.19 82 GLN A CA 1
ATOM 686 C C . GLN A 1 82 ? 16.401 -8.815 -2.365 1.00 91.19 82 GLN A C 1
ATOM 688 O O . GLN A 1 82 ? 16.403 -9.865 -1.726 1.00 91.19 82 GLN A O 1
ATOM 693 N N . LYS A 1 83 ? 15.563 -7.809 -2.059 1.00 84.69 83 LYS A N 1
ATOM 694 C CA . LYS A 1 83 ? 14.579 -7.897 -0.963 1.00 84.69 83 LYS A CA 1
ATOM 695 C C . LYS A 1 83 ? 13.500 -8.949 -1.216 1.00 84.69 83 LYS A C 1
ATOM 697 O O . LYS A 1 83 ? 13.000 -9.539 -0.268 1.00 84.69 83 LYS A O 1
ATOM 702 N N . GLU A 1 84 ? 13.111 -9.136 -2.473 1.00 86.00 84 GLU A N 1
ATOM 703 C CA . GLU A 1 84 ? 12.091 -10.104 -2.872 1.00 86.00 84 GLU A CA 1
ATOM 704 C C . GLU A 1 84 ? 12.707 -11.449 -3.296 1.00 86.00 84 GLU A C 1
ATOM 706 O O . GLU A 1 84 ? 12.070 -12.489 -3.146 1.00 86.00 84 GLU A O 1
ATOM 711 N N . LEU A 1 85 ? 13.939 -11.446 -3.817 1.00 87.12 85 LEU A N 1
ATOM 712 C CA . LEU A 1 85 ? 14.644 -12.636 -4.280 1.00 87.12 85 LEU A CA 1
ATOM 713 C C . LEU A 1 85 ? 16.119 -12.580 -3.865 1.00 87.12 85 LEU A C 1
ATOM 715 O O . LEU A 1 85 ? 16.930 -11.903 -4.494 1.00 87.12 85 LEU A O 1
ATOM 719 N N . ALA A 1 86 ? 16.475 -13.345 -2.830 1.00 90.12 86 ALA A N 1
ATOM 720 C CA . ALA A 1 86 ? 17.806 -13.314 -2.215 1.00 90.12 86 ALA A CA 1
ATOM 721 C C . ALA A 1 86 ? 18.964 -13.712 -3.153 1.00 90.12 86 ALA A C 1
ATOM 723 O O . ALA A 1 86 ? 20.116 -13.427 -2.840 1.00 90.12 86 ALA A O 1
ATOM 724 N N . SER A 1 87 ? 18.678 -14.359 -4.290 1.00 92.06 87 SER A N 1
ATOM 725 C CA . SER A 1 87 ? 19.691 -14.707 -5.295 1.00 92.06 87 SER A CA 1
ATOM 726 C C . SER A 1 87 ? 20.178 -13.515 -6.124 1.00 92.06 87 SER A C 1
ATOM 728 O O . SER A 1 87 ? 21.137 -13.673 -6.870 1.00 92.06 87 SER A O 1
ATOM 730 N N . LEU A 1 88 ? 19.520 -12.354 -6.034 1.00 95.00 88 LEU A N 1
ATOM 731 C CA . LEU A 1 88 ? 19.913 -11.140 -6.752 1.00 95.00 88 LEU A CA 1
ATOM 732 C C . LEU A 1 88 ? 20.959 -10.339 -5.970 1.00 95.00 88 LEU A C 1
ATOM 734 O O . LEU A 1 88 ? 20.920 -10.256 -4.738 1.00 95.00 88 LEU A O 1
ATOM 738 N N . GLY A 1 89 ? 21.872 -9.707 -6.701 1.00 94.38 89 GLY A N 1
ATOM 739 C CA . GLY A 1 89 ? 22.844 -8.767 -6.166 1.00 94.38 89 GLY A CA 1
ATOM 740 C C . GLY A 1 89 ? 22.250 -7.391 -5.821 1.00 94.38 89 GLY A C 1
ATOM 741 O O . GLY A 1 89 ? 21.092 -7.083 -6.131 1.00 94.38 89 GLY A O 1
ATOM 742 N N . PRO A 1 90 ? 23.045 -6.517 -5.178 1.00 92.75 90 PRO A N 1
ATOM 743 C CA . PRO A 1 90 ? 22.661 -5.129 -4.942 1.00 92.75 90 PRO A CA 1
ATOM 744 C C . PRO A 1 90 ? 22.396 -4.395 -6.261 1.00 92.75 90 PRO A C 1
ATOM 746 O O . PRO A 1 90 ? 23.195 -4.478 -7.190 1.00 92.75 90 PRO A O 1
ATOM 749 N N . GLU A 1 91 ? 21.290 -3.649 -6.330 1.00 92.94 91 GLU A N 1
ATOM 750 C CA . GLU A 1 91 ? 20.868 -2.909 -7.535 1.00 92.94 91 GLU A CA 1
ATOM 751 C C . GLU A 1 91 ? 20.693 -3.763 -8.802 1.00 92.94 91 GLU A C 1
ATOM 753 O O . GLU A 1 91 ? 20.716 -3.249 -9.925 1.00 92.94 91 GLU A O 1
ATOM 758 N N . GLU A 1 92 ? 20.486 -5.062 -8.612 1.00 95.88 92 GLU A N 1
ATOM 759 C CA . GLU A 1 92 ? 20.096 -5.998 -9.650 1.00 95.88 92 GLU A CA 1
ATOM 760 C C . GLU A 1 92 ? 18.583 -6.235 -9.605 1.00 95.88 92 GLU A C 1
ATOM 762 O O . GLU A 1 92 ? 17.962 -6.311 -8.538 1.00 95.88 92 GLU A O 1
ATOM 767 N N . TYR A 1 93 ? 17.990 -6.335 -10.790 1.00 95.81 93 TYR A N 1
ATOM 768 C CA . TYR A 1 93 ? 16.561 -6.502 -10.987 1.00 95.81 93 TYR A CA 1
ATOM 769 C C . TYR A 1 93 ? 16.311 -7.662 -11.940 1.00 95.81 93 TYR A C 1
ATOM 771 O O . TYR A 1 93 ? 16.862 -7.689 -13.036 1.00 95.81 93 TYR A O 1
ATOM 779 N N . LEU A 1 94 ? 15.432 -8.584 -11.557 1.00 96.06 94 LEU A N 1
ATOM 780 C CA . LEU A 1 94 ? 14.923 -9.621 -12.455 1.00 96.06 94 LEU A CA 1
ATOM 781 C C . LEU A 1 94 ? 13.770 -9.053 -13.292 1.00 96.06 94 LEU A C 1
ATOM 783 O O . LEU A 1 94 ? 12.818 -8.511 -12.737 1.00 96.06 94 LEU A O 1
ATOM 787 N N . VAL A 1 95 ? 13.781 -9.210 -14.614 1.00 97.12 95 VAL A N 1
ATOM 788 C CA . VAL A 1 95 ? 12.606 -8.900 -15.442 1.00 97.12 95 VAL A CA 1
ATOM 789 C C . VAL A 1 95 ? 11.635 -10.072 -15.368 1.00 97.12 95 VAL A C 1
ATOM 791 O O . VAL A 1 95 ? 11.645 -10.969 -16.202 1.00 97.12 95 VAL A O 1
ATOM 794 N N . GLN A 1 96 ? 10.779 -10.088 -14.347 1.00 95.00 96 GLN A N 1
ATOM 795 C CA . GLN A 1 96 ? 9.818 -11.178 -14.148 1.00 95.00 96 GLN A CA 1
ATOM 796 C C . GLN A 1 96 ? 8.558 -11.014 -15.010 1.00 95.00 96 GLN A C 1
ATOM 798 O O . GLN A 1 96 ? 7.952 -11.998 -15.422 1.00 95.00 96 GLN A O 1
ATOM 803 N N . SER A 1 97 ? 8.151 -9.775 -15.293 1.00 94.62 97 SER A N 1
ATOM 804 C CA . SER A 1 97 ? 7.044 -9.480 -16.209 1.00 94.62 97 SER A CA 1
ATOM 805 C C . SER A 1 97 ? 7.221 -8.113 -16.856 1.00 94.62 97 SER A C 1
ATOM 807 O O . SER A 1 97 ? 7.622 -7.149 -16.194 1.00 94.62 97 SER A O 1
ATOM 809 N N . LYS A 1 98 ? 6.863 -8.018 -18.140 1.00 95.31 98 LYS A N 1
ATOM 810 C CA . LYS A 1 98 ? 6.869 -6.763 -18.899 1.00 95.31 98 LYS A CA 1
ATOM 811 C C . LYS A 1 98 ? 5.558 -6.005 -18.701 1.00 95.31 98 LYS A C 1
ATOM 813 O O . LYS A 1 98 ? 4.478 -6.589 -18.747 1.00 95.31 98 LYS A O 1
ATOM 818 N N . GLY A 1 99 ? 5.678 -4.699 -18.487 1.00 92.69 99 GLY A N 1
ATOM 819 C CA . GLY A 1 99 ? 4.555 -3.770 -18.418 1.00 92.69 99 GLY A CA 1
ATOM 820 C C . GLY A 1 99 ? 4.426 -2.918 -19.679 1.00 92.69 99 GLY A C 1
ATOM 821 O O . GLY A 1 99 ? 4.928 -3.265 -20.748 1.00 92.69 99 GLY A O 1
ATOM 822 N N . TRP A 1 100 ? 3.756 -1.774 -19.549 1.00 94.56 100 TRP A N 1
ATOM 823 C CA . TRP A 1 100 ? 3.634 -0.796 -20.627 1.00 94.56 100 TRP A CA 1
ATOM 824 C C . TRP A 1 100 ? 5.006 -0.239 -21.031 1.00 94.56 100 TRP A C 1
ATOM 826 O O . TRP A 1 100 ? 5.833 0.085 -20.176 1.00 94.56 100 TRP A O 1
ATOM 836 N N . ALA A 1 101 ? 5.195 -0.047 -22.333 1.00 94.81 101 ALA A N 1
ATOM 837 C CA . ALA A 1 101 ? 6.326 0.648 -22.931 1.00 94.81 101 ALA A CA 1
ATOM 838 C C . ALA A 1 101 ? 5.820 1.593 -24.042 1.00 94.81 101 ALA A C 1
ATOM 840 O O . ALA A 1 101 ? 4.714 1.378 -24.549 1.00 94.81 101 ALA A O 1
ATOM 841 N N . PRO A 1 102 ? 6.575 2.645 -24.414 1.00 92.75 102 PRO A N 1
ATOM 842 C CA . PRO A 1 102 ? 6.199 3.576 -25.484 1.00 92.75 102 PRO A CA 1
ATOM 843 C C . PRO A 1 102 ? 5.783 2.912 -26.807 1.00 92.75 102 PRO A C 1
ATOM 845 O O . PRO A 1 102 ? 4.878 3.409 -27.472 1.00 92.75 102 PRO A O 1
ATOM 848 N N . GLU A 1 103 ? 6.389 1.775 -27.146 1.00 90.50 103 GLU A N 1
ATOM 849 C CA . GLU A 1 103 ? 6.097 0.949 -28.324 1.00 90.50 103 GLU A CA 1
ATOM 850 C C . GLU A 1 103 ? 4.642 0.480 -28.373 1.00 90.50 103 GLU A C 1
ATOM 852 O O . GLU A 1 103 ? 4.044 0.386 -29.438 1.00 90.50 103 GLU A O 1
ATOM 857 N N . LEU A 1 104 ? 4.040 0.250 -27.205 1.00 90.88 104 LEU A N 1
ATOM 858 C CA . LEU A 1 104 ? 2.652 -0.191 -27.075 1.00 90.88 104 LEU A CA 1
ATOM 859 C C . LEU A 1 104 ? 1.647 0.963 -27.234 1.00 90.88 104 LEU A C 1
ATOM 861 O O . LEU A 1 104 ? 0.446 0.784 -27.027 1.00 90.88 104 LEU A O 1
ATOM 865 N N . GLY A 1 105 ? 2.121 2.165 -27.570 1.00 90.25 105 GLY A N 1
ATOM 866 C CA . GLY A 1 105 ? 1.297 3.342 -27.798 1.00 90.25 105 GLY A CA 1
ATOM 867 C C . GLY A 1 105 ? 0.839 4.021 -26.507 1.00 90.25 105 GLY A C 1
ATOM 868 O O . GLY A 1 105 ? 1.584 4.162 -25.531 1.00 90.25 105 GLY A O 1
ATOM 869 N N . ALA A 1 106 ? -0.397 4.528 -26.507 1.00 88.75 106 ALA A N 1
ATOM 870 C CA . ALA A 1 106 ? -0.913 5.339 -25.409 1.00 88.75 106 ALA A CA 1
ATOM 871 C C . ALA A 1 106 ? -0.940 4.562 -24.081 1.00 88.75 106 ALA A C 1
ATOM 873 O O . ALA A 1 106 ? -1.473 3.457 -23.989 1.00 88.75 106 ALA A O 1
ATOM 874 N N . ARG A 1 107 ? -0.395 5.173 -23.021 1.00 87.88 107 ARG A N 1
ATOM 875 C CA . ARG A 1 107 ? -0.388 4.579 -21.677 1.00 87.88 107 ARG A CA 1
ATOM 876 C C . ARG A 1 107 ? -1.821 4.385 -21.180 1.00 87.88 107 ARG A C 1
ATOM 878 O O . ARG A 1 107 ? -2.606 5.334 -21.163 1.00 87.88 107 ARG A O 1
ATOM 885 N N . GLY A 1 108 ? -2.141 3.164 -20.754 1.00 80.44 108 GLY A N 1
ATOM 886 C CA . GLY A 1 108 ? -3.454 2.828 -20.210 1.00 80.44 108 GLY A CA 1
ATOM 887 C C . GLY A 1 108 ? -3.820 3.689 -18.997 1.00 80.44 108 GLY A C 1
ATOM 888 O O . GLY A 1 108 ? -2.962 4.097 -18.210 1.00 80.44 108 GLY A O 1
ATOM 889 N N . LYS A 1 109 ? -5.117 3.972 -18.820 1.00 77.12 109 LYS A N 1
ATOM 890 C CA . LYS A 1 109 ? -5.601 4.655 -17.613 1.00 77.12 109 LYS A CA 1
ATOM 891 C C . LYS A 1 109 ? -5.436 3.726 -16.412 1.00 77.12 109 LYS A C 1
ATOM 893 O O . LYS A 1 109 ? -5.892 2.583 -16.439 1.00 77.12 109 LYS A O 1
ATOM 898 N N . LYS A 1 110 ? -4.838 4.233 -15.332 1.00 71.25 110 LYS A N 1
ATOM 899 C CA . LYS A 1 110 ? -4.759 3.497 -14.065 1.00 71.25 110 LYS A CA 1
ATOM 900 C C . LYS A 1 110 ? -6.167 3.184 -13.576 1.00 71.25 110 LYS A C 1
ATOM 902 O O . LYS A 1 110 ? -7.001 4.085 -13.473 1.00 71.25 110 LYS A O 1
ATOM 907 N N . LYS A 1 111 ? -6.426 1.918 -13.241 1.00 73.44 111 LYS A N 1
ATOM 908 C CA . LYS A 1 111 ? -7.675 1.526 -12.585 1.00 73.44 111 LYS A CA 1
ATOM 909 C C . LYS A 1 111 ? -7.645 2.078 -11.163 1.00 73.44 111 LYS A C 1
ATOM 911 O O . LYS A 1 111 ? -7.033 1.495 -10.272 1.00 73.44 111 LYS A O 1
ATOM 916 N N . ALA A 1 112 ? -8.258 3.238 -10.960 1.00 84.31 112 ALA A N 1
ATOM 917 C CA . ALA A 1 112 ? -8.496 3.750 -9.622 1.00 84.31 112 ALA A CA 1
ATOM 918 C C . ALA A 1 112 ? -9.462 2.809 -8.890 1.00 84.31 112 ALA A C 1
ATOM 920 O O . ALA A 1 112 ? -10.391 2.267 -9.491 1.00 84.31 112 ALA A O 1
ATOM 921 N N . ILE A 1 113 ? -9.260 2.631 -7.585 1.00 89.56 113 ILE A N 1
ATOM 922 C CA . ILE A 1 113 ? -10.267 1.987 -6.738 1.00 89.56 113 ILE A CA 1
ATOM 923 C C . ILE A 1 113 ? -11.509 2.886 -6.775 1.00 89.56 113 ILE A C 1
ATOM 925 O O . ILE A 1 113 ? -11.410 4.093 -6.521 1.00 89.56 113 ILE A O 1
ATOM 929 N N . SER A 1 114 ? -12.661 2.331 -7.149 1.00 91.62 114 SER A N 1
ATOM 930 C CA . SER A 1 114 ? -13.911 3.091 -7.203 1.00 91.62 114 SER A CA 1
ATOM 931 C C . SER A 1 114 ? -14.400 3.418 -5.790 1.00 91.62 114 SER A C 1
ATOM 933 O O . SER A 1 114 ? -14.058 2.728 -4.828 1.00 91.62 114 SER A O 1
ATOM 935 N N . ASN A 1 115 ? -15.222 4.459 -5.641 1.00 93.75 115 ASN A N 1
ATOM 936 C CA . ASN A 1 115 ? -15.808 4.787 -4.336 1.00 93.75 115 ASN A CA 1
ATOM 937 C C . ASN A 1 115 ? -16.691 3.652 -3.802 1.00 93.75 115 ASN A C 1
ATOM 939 O O . ASN A 1 115 ? -16.663 3.385 -2.606 1.00 93.75 115 ASN A O 1
ATOM 943 N N . ASN A 1 116 ? -17.383 2.926 -4.684 1.00 94.88 116 ASN A N 1
ATOM 944 C CA . ASN A 1 116 ? -18.179 1.762 -4.296 1.00 94.88 116 ASN A CA 1
ATOM 945 C C . ASN A 1 116 ? -17.303 0.661 -3.688 1.00 94.88 116 ASN A C 1
ATOM 947 O O . ASN A 1 116 ? -17.627 0.148 -2.622 1.00 94.88 116 ASN A O 1
ATOM 951 N N . VAL A 1 117 ? -16.160 0.352 -4.314 1.00 95.25 117 VAL A N 1
ATOM 952 C CA . VAL A 1 117 ? -15.202 -0.621 -3.766 1.00 95.25 117 VAL A CA 1
ATOM 953 C C . VAL A 1 117 ? -14.613 -0.118 -2.447 1.00 95.25 117 VAL A C 1
ATOM 955 O O . VAL A 1 117 ? -14.550 -0.885 -1.493 1.00 95.25 117 VAL A O 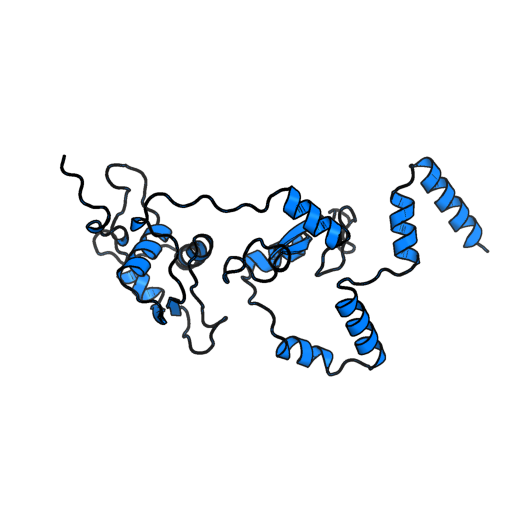1
ATOM 958 N N . ARG A 1 118 ? -14.252 1.172 -2.333 1.00 96.12 118 ARG A N 1
ATOM 959 C CA . ARG A 1 118 ? -13.768 1.730 -1.053 1.00 96.12 118 ARG A CA 1
ATOM 960 C C . ARG A 1 118 ? -14.785 1.566 0.070 1.00 96.12 118 ARG A C 1
ATOM 962 O O . ARG A 1 118 ? -14.427 1.100 1.145 1.00 96.12 118 ARG A O 1
ATOM 969 N N . ASN A 1 119 ? -16.040 1.923 -0.187 1.00 94.88 119 ASN A N 1
ATOM 970 C CA . ASN A 1 119 ? -17.103 1.825 0.806 1.00 94.88 119 ASN A CA 1
ATOM 971 C C . ASN A 1 119 ? -17.367 0.369 1.199 1.00 94.88 119 ASN A C 1
ATOM 973 O O . ASN A 1 119 ? -17.551 0.094 2.380 1.00 94.88 119 ASN A O 1
ATOM 977 N N . ALA A 1 120 ? -17.321 -0.565 0.243 1.00 93.44 120 ALA A N 1
ATOM 978 C CA . ALA A 1 120 ? -17.445 -1.992 0.523 1.00 93.44 120 ALA A CA 1
ATOM 979 C C . ALA A 1 120 ? -16.300 -2.509 1.410 1.00 93.44 120 ALA A C 1
ATOM 981 O O . ALA A 1 120 ? -16.557 -3.236 2.366 1.00 93.44 120 ALA A O 1
ATOM 982 N N . VAL A 1 121 ? -15.053 -2.095 1.145 1.00 94.50 121 VAL A N 1
ATOM 983 C CA . VAL A 1 121 ? -13.891 -2.431 1.988 1.00 94.50 121 VAL A CA 1
ATOM 984 C C . VAL A 1 121 ? -14.072 -1.873 3.398 1.00 94.50 121 VAL A C 1
ATOM 986 O O . VAL A 1 121 ? -13.948 -2.613 4.366 1.00 94.50 121 VAL A O 1
ATOM 989 N N . PHE A 1 122 ? -14.428 -0.593 3.537 1.00 94.06 122 PHE A N 1
ATOM 990 C CA . PHE A 1 122 ? -14.629 0.019 4.854 1.00 94.06 122 PHE A CA 1
ATOM 991 C C . PHE A 1 122 ? -15.781 -0.613 5.634 1.00 94.06 122 PHE A C 1
ATOM 993 O O . PHE A 1 122 ? -15.645 -0.816 6.837 1.00 94.06 122 PHE A O 1
ATOM 1000 N N . ALA A 1 123 ? -16.889 -0.944 4.971 1.00 86.56 123 ALA A N 1
ATOM 1001 C CA . ALA A 1 123 ? -18.019 -1.611 5.604 1.00 86.56 123 ALA A CA 1
ATOM 1002 C C . ALA A 1 123 ? -17.650 -3.025 6.075 1.00 86.56 123 ALA A C 1
ATOM 1004 O O . ALA A 1 123 ? -17.925 -3.360 7.226 1.00 86.56 123 ALA A O 1
ATOM 1005 N N . ARG A 1 124 ? -16.978 -3.818 5.223 1.00 88.44 124 ARG A N 1
ATOM 1006 C CA . ARG A 1 124 ? -16.457 -5.151 5.573 1.00 88.44 124 ARG A CA 1
ATOM 1007 C C . ARG A 1 124 ? -15.534 -5.083 6.791 1.00 88.44 124 ARG A C 1
ATOM 1009 O O . ARG A 1 124 ? -15.667 -5.884 7.705 1.00 88.44 124 ARG A O 1
ATOM 1016 N N . ASP A 1 125 ? -14.665 -4.079 6.820 1.00 85.62 125 ASP A N 1
ATOM 1017 C CA . ASP A 1 125 ? -13.644 -3.889 7.855 1.00 85.62 125 ASP A CA 1
ATOM 1018 C C . ASP A 1 125 ? -14.164 -3.089 9.068 1.00 85.62 125 ASP A C 1
ATOM 1020 O O . ASP A 1 125 ? -13.395 -2.632 9.918 1.00 85.62 125 ASP A O 1
ATOM 1024 N N . GLY A 1 126 ? -15.481 -2.865 9.152 1.00 84.94 126 GLY A N 1
ATOM 1025 C CA . GLY A 1 126 ? -16.133 -2.218 10.291 1.00 84.94 126 GLY A CA 1
ATOM 1026 C C . GLY A 1 126 ? -15.708 -0.766 10.535 1.00 84.94 126 GLY A C 1
ATOM 1027 O O . GLY A 1 126 ? -15.843 -0.279 11.662 1.00 84.94 126 GLY A O 1
ATOM 1028 N N . PHE A 1 127 ? -15.216 -0.066 9.509 1.00 91.00 127 PHE A N 1
ATOM 1029 C CA . PHE A 1 127 ? -14.623 1.276 9.578 1.00 91.00 127 PHE A CA 1
ATOM 1030 C C . PHE A 1 127 ? -13.453 1.368 10.570 1.00 91.00 127 PHE A C 1
ATOM 1032 O O . PHE A 1 127 ? -13.285 2.381 11.254 1.00 91.00 127 PHE A O 1
ATOM 1039 N N . THR A 1 128 ? -12.636 0.316 10.632 1.00 87.31 128 THR A N 1
ATOM 1040 C CA . THR A 1 128 ? -11.455 0.218 11.494 1.00 87.31 128 THR A CA 1
ATOM 1041 C C . THR A 1 128 ? -10.217 -0.156 10.675 1.00 87.31 128 THR A C 1
ATOM 1043 O O . THR A 1 128 ? -10.289 -0.976 9.760 1.00 87.31 128 THR A O 1
ATOM 1046 N N . CYS A 1 129 ? -9.074 0.454 10.996 1.00 90.38 129 CYS A N 1
ATOM 1047 C CA . CYS A 1 129 ? -7.779 0.101 10.430 1.00 90.38 129 CYS A CA 1
ATOM 1048 C C . CYS A 1 129 ? -7.425 -1.344 10.796 1.00 90.38 129 CYS A C 1
ATOM 1050 O O . CYS A 1 129 ? -7.341 -1.687 11.972 1.00 90.38 129 CYS A O 1
ATOM 1052 N N . GLN A 1 130 ? -7.150 -2.169 9.790 1.00 87.69 130 GLN A N 1
ATOM 1053 C CA . GLN A 1 130 ? -6.842 -3.591 9.961 1.00 87.69 130 GLN A CA 1
ATOM 1054 C C . GLN A 1 130 ? -5.404 -3.863 10.430 1.00 87.69 130 GLN A C 1
ATOM 1056 O O . GLN A 1 130 ? -5.037 -5.017 10.622 1.00 87.69 130 GLN A O 1
ATOM 1061 N N . LEU A 1 131 ? -4.581 -2.822 10.609 1.00 87.06 131 LEU A N 1
ATOM 1062 C CA . LEU A 1 131 ? -3.225 -2.953 11.155 1.00 87.06 131 LEU A CA 1
ATOM 1063 C C . LEU A 1 131 ? -3.140 -2.505 12.612 1.00 87.06 131 LEU A C 1
ATOM 1065 O O . LEU A 1 131 ? -2.681 -3.262 13.457 1.00 87.06 131 LEU A O 1
ATOM 1069 N N . CYS A 1 132 ? -3.573 -1.276 12.906 1.00 85.88 132 CYS A N 1
ATOM 1070 C CA . CYS A 1 132 ? -3.448 -0.702 14.247 1.00 85.88 132 CYS A CA 1
ATOM 1071 C C . CYS A 1 132 ? -4.739 -0.763 15.074 1.00 85.88 132 CYS A C 1
ATOM 1073 O O . CYS A 1 132 ? -4.688 -0.586 16.284 1.00 85.88 132 CYS A O 1
ATOM 1075 N N . GLY A 1 133 ? -5.897 -1.024 14.457 1.00 84.31 133 GLY A N 1
ATOM 1076 C CA . GLY A 1 133 ? -7.189 -1.066 15.149 1.00 84.31 133 GLY A CA 1
ATOM 1077 C C . GLY A 1 133 ? -7.888 0.289 15.319 1.00 84.31 133 GLY A C 1
ATOM 1078 O O . GLY A 1 133 ? -9.038 0.316 15.755 1.00 84.31 133 GLY A O 1
ATOM 1079 N N . GLU A 1 134 ? -7.259 1.395 14.917 1.00 86.56 134 GLU A N 1
ATOM 1080 C CA . GLU A 1 134 ? -7.845 2.740 15.014 1.00 86.56 134 GLU A CA 1
ATOM 1081 C C . GLU A 1 134 ? -9.083 2.910 14.119 1.00 86.56 134 GLU A C 1
ATOM 1083 O O . GLU A 1 134 ? -9.124 2.423 12.981 1.00 86.56 134 GLU A O 1
ATOM 1088 N N . ARG A 1 135 ? -10.108 3.617 14.606 1.00 87.00 135 ARG A N 1
ATOM 1089 C CA . ARG A 1 135 ? -11.399 3.776 13.913 1.00 87.00 135 ARG A CA 1
ATOM 1090 C C . ARG A 1 135 ? -11.507 5.121 13.206 1.00 87.00 135 ARG A C 1
ATOM 1092 O O . ARG A 1 135 ? -11.086 6.140 13.733 1.00 87.00 135 ARG A O 1
ATOM 1099 N N . ALA A 1 136 ? -12.154 5.140 12.039 1.00 90.50 136 ALA A N 1
ATOM 1100 C CA . ALA A 1 136 ? -12.447 6.385 11.329 1.00 90.50 136 ALA A CA 1
ATOM 1101 C C . ALA A 1 136 ? -13.129 7.431 12.235 1.00 90.50 136 ALA A C 1
ATOM 1103 O O . ALA A 1 136 ? -14.188 7.162 12.807 1.00 90.50 136 ALA A O 1
ATOM 1104 N N . GLY A 1 137 ? -12.551 8.631 12.301 1.00 87.38 137 GLY A N 1
ATOM 1105 C CA . GLY A 1 137 ? -13.085 9.760 13.066 1.00 87.38 137 GLY A CA 1
ATOM 1106 C C . GLY A 1 137 ? -12.789 9.737 14.569 1.00 87.38 137 GLY A C 1
ATOM 1107 O O . GLY A 1 137 ? -13.319 10.591 15.281 1.00 87.38 137 GLY A O 1
ATOM 1108 N N . ASP A 1 138 ? -11.988 8.790 15.060 1.00 85.88 138 ASP A N 1
ATOM 1109 C CA . ASP A 1 138 ? -11.387 8.878 16.397 1.00 85.88 138 ASP A CA 1
ATOM 1110 C C . ASP A 1 138 ? -10.169 9.806 16.362 1.00 85.88 138 ASP A C 1
ATOM 1112 O O . ASP A 1 138 ? -9.679 10.145 15.285 1.00 85.88 138 ASP A O 1
ATOM 1116 N N . VAL A 1 139 ? -9.701 10.256 17.524 1.00 84.88 139 VAL A N 1
ATOM 1117 C CA . VAL A 1 139 ? -8.393 10.915 17.644 1.00 84.88 139 VAL A CA 1
ATOM 1118 C C . VAL A 1 139 ? -7.333 9.854 17.887 1.00 84.88 139 VAL A C 1
ATOM 1120 O O . VAL A 1 139 ? -7.612 8.858 18.553 1.00 84.88 139 VAL A O 1
ATOM 1123 N N . TYR A 1 140 ? -6.129 10.053 17.361 1.00 80.69 140 TYR A N 1
ATOM 1124 C CA . TYR A 1 140 ? -5.032 9.149 17.689 1.00 80.69 140 TYR A CA 1
ATOM 1125 C C . TYR A 1 140 ? -4.656 9.311 19.168 1.00 80.69 140 TYR A C 1
ATOM 1127 O O . TYR A 1 140 ? -4.525 10.434 19.657 1.00 80.69 140 TYR A O 1
ATOM 1135 N N . ALA A 1 141 ? -4.479 8.201 19.889 1.00 76.44 141 ALA A N 1
ATOM 1136 C CA . ALA A 1 141 ? -4.174 8.238 21.323 1.00 76.44 141 ALA A CA 1
ATOM 1137 C C . ALA A 1 141 ? -2.850 8.961 21.635 1.00 76.44 141 ALA A C 1
ATOM 1139 O O . ALA A 1 141 ? -2.727 9.622 22.664 1.00 76.44 141 ALA A O 1
ATOM 1140 N N . ASP A 1 142 ? -1.876 8.847 20.732 1.00 80.50 142 ASP A N 1
ATOM 1141 C CA . ASP A 1 142 ? -0.554 9.471 20.805 1.00 80.50 142 ASP A CA 1
ATOM 1142 C C . ASP A 1 142 ? -0.501 10.877 20.178 1.00 80.50 142 ASP A C 1
ATOM 1144 O O . ASP A 1 142 ? 0.504 11.572 20.304 1.00 80.50 142 ASP A O 1
ATOM 1148 N N . ASP A 1 143 ? -1.574 11.312 19.513 1.00 83.50 143 ASP A N 1
ATOM 1149 C CA . ASP A 1 143 ? -1.666 12.613 18.848 1.00 83.50 143 ASP A CA 1
ATOM 1150 C C . ASP A 1 143 ? -3.130 13.084 18.769 1.00 83.50 143 ASP A C 1
ATOM 1152 O O . ASP A 1 143 ? -3.810 12.931 17.742 1.00 83.50 143 ASP A O 1
ATOM 1156 N N . PRO A 1 144 ? -3.627 13.694 19.856 1.00 83.62 144 PRO A N 1
ATOM 1157 C CA . PRO A 1 144 ? -5.007 14.153 19.941 1.00 83.62 144 PRO A CA 1
ATOM 1158 C C . PRO A 1 144 ? -5.364 15.289 18.969 1.00 83.62 144 PRO A C 1
ATOM 1160 O O . PRO A 1 144 ? -6.545 15.600 18.813 1.00 83.62 144 PRO A O 1
ATOM 1163 N N . ALA A 1 145 ? -4.376 15.929 18.328 1.00 87.31 145 ALA A N 1
ATOM 1164 C CA . ALA A 1 145 ? -4.611 17.008 17.369 1.00 87.31 145 ALA A CA 1
ATOM 1165 C C . ALA A 1 145 ? -5.102 16.491 16.007 1.00 87.31 145 ALA A C 1
ATOM 1167 O O . ALA A 1 145 ? -5.651 17.260 15.215 1.00 87.31 145 ALA A O 1
ATOM 1168 N N . ASN A 1 146 ? -4.930 15.195 15.730 1.00 86.00 146 ASN A N 1
ATOM 1169 C CA . ASN A 1 146 ? -5.273 14.589 14.453 1.00 86.00 146 ASN A CA 1
ATOM 1170 C C . ASN A 1 146 ? -6.344 13.509 14.599 1.00 86.00 146 ASN A C 1
ATOM 1172 O O . ASN A 1 146 ? -6.346 12.705 15.530 1.00 86.00 146 ASN A O 1
ATOM 1176 N N . THR A 1 147 ? -7.244 13.461 13.616 1.00 91.31 147 THR A N 1
ATOM 1177 C CA . THR A 1 147 ? -8.276 12.424 13.535 1.00 91.31 147 THR A CA 1
ATOM 1178 C C . THR A 1 147 ? -7.877 11.310 12.577 1.00 91.31 147 THR A C 1
ATOM 1180 O O . THR A 1 147 ? -7.231 11.516 11.546 1.00 91.31 147 THR A O 1
ATOM 1183 N N . VAL A 1 148 ? -8.287 10.094 12.913 1.00 91.62 148 VAL A N 1
ATOM 1184 C CA . VAL A 1 148 ? -8.042 8.889 12.138 1.00 91.62 148 VAL A CA 1
ATOM 1185 C C . VAL A 1 148 ? -8.829 8.967 10.834 1.00 91.62 148 VAL A C 1
ATOM 1187 O O . VAL A 1 148 ? -10.058 8.841 10.797 1.00 91.62 148 VAL A O 1
ATOM 1190 N N . ARG A 1 149 ? -8.106 9.123 9.726 1.00 94.88 149 ARG A N 1
ATOM 1191 C CA . ARG A 1 149 ? -8.652 9.023 8.374 1.00 94.88 149 ARG A CA 1
ATOM 1192 C C . ARG A 1 149 ? -8.346 7.651 7.796 1.00 94.88 149 ARG A C 1
ATOM 1194 O O . ARG A 1 149 ? -7.182 7.280 7.663 1.00 94.88 149 ARG A O 1
ATOM 1201 N N . LEU A 1 150 ? -9.383 6.926 7.384 1.00 95.56 150 LEU A N 1
ATOM 1202 C CA . LEU A 1 150 ? -9.199 5.671 6.664 1.00 95.56 150 LEU A CA 1
ATOM 1203 C C . LEU A 1 150 ? -8.925 5.892 5.180 1.00 95.56 150 LEU A C 1
ATOM 1205 O O . LEU A 1 150 ? -9.450 6.790 4.518 1.00 95.56 150 LEU A O 1
ATOM 1209 N N . THR A 1 151 ? -8.102 4.998 4.665 1.00 95.62 151 THR A N 1
ATOM 1210 C CA . THR A 1 151 ? -7.736 4.831 3.269 1.00 95.62 151 THR A CA 1
ATOM 1211 C C . THR A 1 151 ? -7.839 3.348 2.926 1.00 95.62 151 THR A C 1
ATOM 1213 O O . THR A 1 151 ? -7.920 2.499 3.813 1.00 95.62 151 THR A O 1
ATOM 1216 N N . VAL A 1 152 ? -7.869 3.023 1.637 1.00 94.56 152 VAL A N 1
ATOM 1217 C CA . VAL A 1 152 ? -7.788 1.626 1.205 1.00 94.56 152 VAL A CA 1
ATOM 1218 C C . VAL A 1 152 ? -6.338 1.318 0.869 1.00 94.56 152 VAL A C 1
ATOM 1220 O O . VAL A 1 152 ? -5.768 1.956 -0.019 1.00 94.56 152 VAL A O 1
ATOM 1223 N N . GLY A 1 153 ? -5.765 0.373 1.606 1.00 91.12 153 GLY A N 1
ATOM 1224 C CA . GLY A 1 153 ? -4.444 -0.187 1.360 1.00 91.12 153 GLY A CA 1
ATOM 1225 C C . GLY A 1 153 ? -4.546 -1.522 0.630 1.00 91.12 153 GLY A C 1
ATOM 1226 O O . GLY A 1 153 ? -5.552 -2.232 0.730 1.00 91.12 153 GLY A O 1
ATOM 1227 N N . HIS A 1 154 ? -3.495 -1.859 -0.108 1.00 88.81 154 HIS A N 1
ATOM 1228 C CA . HIS A 1 154 ? -3.342 -3.168 -0.731 1.00 88.81 154 HIS A CA 1
ATOM 1229 C C . HIS A 1 154 ? -2.638 -4.136 0.229 1.00 88.81 154 HIS A C 1
ATOM 1231 O O . HIS A 1 154 ? -1.705 -3.747 0.933 1.00 88.81 154 HIS A O 1
ATOM 1237 N N . ILE A 1 155 ? -3.067 -5.398 0.260 1.00 85.88 155 ILE A N 1
ATOM 1238 C CA . ILE A 1 155 ? -2.386 -6.461 1.011 1.00 85.88 155 ILE A CA 1
ATOM 1239 C C . ILE A 1 155 ? -1.069 -6.795 0.314 1.00 85.88 155 ILE A C 1
ATOM 1241 O O . ILE A 1 155 ? -0.009 -6.635 0.911 1.00 85.88 155 ILE A O 1
ATOM 1245 N N . VAL A 1 156 ? -1.146 -7.156 -0.966 1.00 81.38 156 VAL A N 1
ATOM 1246 C CA . VAL A 1 156 ? -0.017 -7.188 -1.894 1.00 81.38 156 VAL A CA 1
ATOM 1247 C C . VAL A 1 156 ? -0.012 -5.864 -2.642 1.00 81.38 156 VAL A C 1
ATOM 1249 O O . VAL A 1 156 ? -0.966 -5.555 -3.356 1.00 81.38 156 VAL A O 1
ATOM 1252 N N . ALA A 1 157 ? 1.035 -5.055 -2.479 1.00 80.12 157 ALA A N 1
ATOM 1253 C CA . ALA A 1 157 ? 1.108 -3.760 -3.148 1.00 80.12 157 ALA A CA 1
ATOM 1254 C C . ALA A 1 157 ? 1.044 -3.909 -4.678 1.00 80.12 157 ALA A C 1
ATOM 1256 O O . ALA A 1 157 ? 1.559 -4.876 -5.240 1.00 80.12 157 ALA A O 1
ATOM 1257 N N . GLN A 1 158 ? 0.506 -2.901 -5.375 1.00 77.38 158 GLN A N 1
ATOM 1258 C CA . GLN A 1 158 ? 0.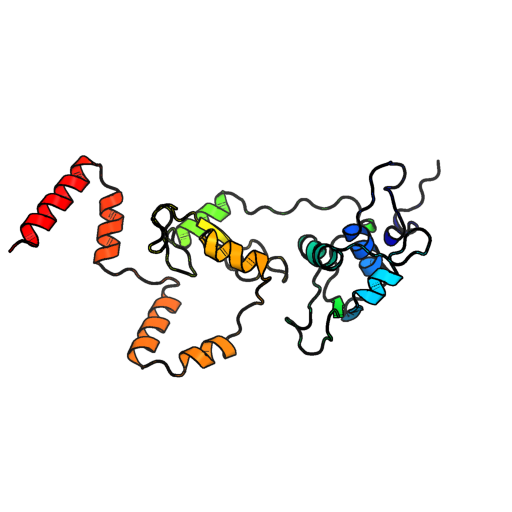543 -2.851 -6.848 1.00 77.38 158 GLN A CA 1
ATOM 1259 C C . GLN A 1 158 ? 1.974 -2.961 -7.391 1.00 77.38 158 GLN A C 1
ATOM 1261 O O . GLN A 1 158 ? 2.197 -3.548 -8.444 1.00 77.38 158 GLN A O 1
ATOM 1266 N N . ALA A 1 159 ? 2.948 -2.443 -6.634 1.00 71.81 159 ALA A N 1
ATOM 1267 C CA . ALA A 1 159 ? 4.366 -2.553 -6.953 1.00 71.81 159 ALA A CA 1
ATOM 1268 C C . ALA A 1 159 ? 4.871 -4.011 -7.013 1.00 71.81 159 ALA A C 1
ATOM 1270 O O . ALA A 1 159 ? 5.856 -4.283 -7.690 1.00 71.81 159 ALA A O 1
ATOM 1271 N N . HIS A 1 160 ? 4.186 -4.932 -6.334 1.00 71.56 160 HIS A N 1
ATOM 1272 C CA . HIS A 1 160 ? 4.466 -6.368 -6.316 1.00 71.56 160 HIS A CA 1
ATOM 1273 C C . HIS A 1 160 ? 3.374 -7.169 -7.053 1.00 71.56 160 HIS A C 1
ATOM 1275 O O . HIS A 1 160 ? 3.158 -8.339 -6.762 1.00 71.56 160 HIS A O 1
ATOM 1281 N N . GLY A 1 161 ? 2.651 -6.539 -7.988 1.00 72.94 161 GLY A N 1
ATOM 1282 C CA . GLY A 1 161 ? 1.651 -7.209 -8.828 1.00 72.94 161 GLY A CA 1
ATOM 1283 C C . GLY A 1 161 ? 0.252 -7.343 -8.214 1.00 72.94 161 GLY A C 1
ATOM 1284 O O . GLY A 1 161 ? -0.624 -7.949 -8.827 1.00 72.94 161 GLY A O 1
ATOM 1285 N N . GLY A 1 162 ? -0.005 -6.766 -7.038 1.00 79.81 162 GLY A N 1
ATOM 1286 C CA . GLY A 1 162 ? -1.325 -6.843 -6.414 1.00 79.81 162 GLY A CA 1
ATOM 1287 C C . GLY A 1 162 ? -2.405 -6.022 -7.130 1.00 79.81 162 GLY A C 1
ATOM 1288 O O . GLY A 1 162 ? -2.194 -4.872 -7.520 1.00 79.81 162 GLY A O 1
ATOM 1289 N N . GLY A 1 163 ? -3.594 -6.610 -7.283 1.00 84.19 163 GLY A N 1
ATOM 1290 C CA . GLY A 1 163 ? -4.748 -5.995 -7.946 1.00 84.19 163 GLY A CA 1
ATOM 1291 C C . GLY A 1 163 ? -5.676 -5.210 -7.010 1.00 84.19 163 GLY A C 1
ATOM 1292 O O . GLY A 1 163 ? -5.479 -5.153 -5.803 1.00 84.19 163 GLY A O 1
ATOM 1293 N N . ASN A 1 164 ? -6.741 -4.623 -7.564 1.00 90.25 164 ASN A N 1
ATOM 1294 C CA . ASN A 1 164 ? -7.793 -3.935 -6.792 1.00 90.25 164 ASN A CA 1
ATOM 1295 C C . ASN A 1 164 ? -8.977 -4.858 -6.440 1.00 90.25 164 ASN A C 1
ATOM 1297 O O . ASN A 1 164 ? -10.113 -4.394 -6.327 1.00 90.25 164 ASN A O 1
ATOM 1301 N N . SER A 1 165 ? -8.744 -6.164 -6.368 1.00 89.94 165 SER A N 1
ATOM 1302 C CA . SER A 1 165 ? -9.761 -7.138 -5.987 1.00 89.94 165 SER A CA 1
ATOM 1303 C C . SER A 1 165 ? -10.061 -7.027 -4.490 1.00 89.94 165 SER A C 1
ATOM 1305 O O . SER A 1 165 ? -9.198 -6.643 -3.704 1.00 89.94 165 SER A O 1
ATOM 1307 N N . MET A 1 166 ? -11.300 -7.311 -4.083 1.00 88.25 166 MET A N 1
ATOM 1308 C CA . MET A 1 166 ? -11.738 -7.120 -2.692 1.00 88.25 166 MET A CA 1
ATOM 1309 C C . MET A 1 166 ? -10.876 -7.886 -1.679 1.00 88.25 166 MET A C 1
ATOM 1311 O O . MET A 1 166 ? -10.615 -7.376 -0.595 1.00 88.25 166 MET A O 1
ATOM 1315 N N . ASP A 1 167 ? -10.416 -9.079 -2.037 1.00 87.62 167 ASP A N 1
ATOM 1316 C CA . ASP A 1 167 ? -9.517 -9.934 -1.255 1.00 87.62 167 ASP A CA 1
ATOM 1317 C C . ASP A 1 167 ? -8.096 -9.370 -1.104 1.00 87.62 167 ASP A C 1
ATOM 1319 O O . ASP A 1 167 ? -7.429 -9.699 -0.132 1.00 87.62 167 ASP A O 1
ATOM 1323 N N . ASN A 1 168 ? -7.650 -8.489 -2.007 1.00 88.88 168 ASN A N 1
ATOM 1324 C CA . ASN A 1 168 ? -6.351 -7.816 -1.928 1.00 88.88 168 ASN A CA 1
ATOM 1325 C C . ASN A 1 168 ? -6.434 -6.400 -1.327 1.00 88.88 168 ASN A C 1
ATOM 1327 O O . ASN A 1 168 ? -5.428 -5.696 -1.249 1.00 88.88 168 ASN A O 1
ATOM 1331 N N . LEU A 1 169 ? -7.618 -5.943 -0.918 1.00 92.19 169 LEU A N 1
ATOM 1332 C CA . LEU A 1 169 ? -7.824 -4.614 -0.345 1.00 92.19 169 LEU A CA 1
ATOM 1333 C C . LEU A 1 169 ? -8.223 -4.714 1.125 1.00 92.19 169 LEU A C 1
ATOM 1335 O O . LEU A 1 169 ? -8.993 -5.594 1.502 1.00 92.19 169 LEU A O 1
ATOM 1339 N N . ARG A 1 170 ? -7.754 -3.772 1.949 1.00 93.25 170 ARG A N 1
ATOM 1340 C CA . ARG A 1 170 ? -8.180 -3.603 3.349 1.00 93.25 170 ARG A CA 1
ATOM 1341 C C . ARG A 1 170 ? -8.200 -2.137 3.773 1.00 93.25 170 ARG A C 1
ATOM 1343 O O . ARG A 1 170 ? -7.544 -1.288 3.168 1.00 93.25 170 ARG A O 1
ATOM 1350 N N . ALA A 1 171 ? -8.965 -1.837 4.811 1.00 93.88 171 ALA A N 1
ATOM 1351 C CA . ALA A 1 171 ? -9.008 -0.539 5.450 1.00 93.88 171 ALA A CA 1
ATOM 1352 C C . ALA A 1 171 ? -7.725 -0.317 6.258 1.00 93.88 171 ALA A C 1
ATOM 1354 O O . ALA A 1 171 ? -7.388 -1.089 7.154 1.00 93.88 171 ALA A O 1
ATOM 1355 N N . GLU A 1 172 ? -7.018 0.766 5.963 1.00 94.62 172 GLU A N 1
ATOM 1356 C CA . GLU A 1 172 ? -5.817 1.186 6.682 1.00 94.62 172 GLU A CA 1
ATOM 1357 C C . GLU A 1 172 ? -5.939 2.675 7.019 1.00 94.62 172 GLU A C 1
ATOM 1359 O O . GLU A 1 172 ? -6.398 3.467 6.189 1.00 94.62 172 GLU A O 1
ATOM 1364 N N . CYS A 1 173 ? -5.540 3.094 8.221 1.00 93.50 173 CYS A N 1
ATOM 1365 C CA . CYS A 1 173 ? -5.453 4.524 8.518 1.00 93.50 173 CYS A CA 1
ATOM 1366 C C . CYS A 1 173 ? -4.352 5.179 7.670 1.00 93.50 173 CYS A C 1
ATOM 1368 O O . CYS A 1 173 ? -3.458 4.497 7.161 1.00 93.50 173 CYS A O 1
ATOM 1370 N N . SER A 1 174 ? -4.423 6.500 7.498 1.00 93.31 174 SER A N 1
ATOM 1371 C CA . SER A 1 174 ? -3.454 7.252 6.694 1.00 93.31 174 SER A CA 1
ATOM 1372 C C . SER A 1 174 ? -2.012 6.971 7.117 1.00 93.31 174 SER A C 1
ATOM 1374 O O . SER A 1 174 ? -1.210 6.642 6.251 1.00 93.31 174 SER A O 1
ATOM 1376 N N . ARG A 1 175 ? -1.722 6.967 8.427 1.00 90.50 175 ARG A N 1
ATOM 1377 C CA . ARG A 1 175 ? -0.383 6.679 8.971 1.00 90.50 175 ARG A CA 1
ATOM 1378 C C . ARG A 1 175 ? 0.125 5.303 8.553 1.00 90.50 175 ARG A C 1
ATOM 1380 O O . ARG A 1 175 ? 1.168 5.190 7.924 1.00 90.50 175 ARG A O 1
ATOM 1387 N N . CYS A 1 176 ? -0.660 4.264 8.833 1.00 88.56 176 CYS A N 1
ATOM 1388 C CA . CYS A 1 176 ? -0.316 2.886 8.494 1.00 88.56 176 CYS A CA 1
ATOM 1389 C C . CYS A 1 176 ? -0.077 2.677 6.992 1.00 88.56 176 CYS A C 1
ATOM 1391 O O . CYS A 1 176 ? 0.836 1.951 6.604 1.00 88.56 176 CYS A O 1
ATOM 1393 N N . ASN A 1 177 ? -0.904 3.294 6.146 1.00 89.31 177 ASN A N 1
ATOM 1394 C CA . ASN A 1 177 ? -0.803 3.135 4.697 1.00 89.31 177 ASN A CA 1
ATOM 1395 C C . ASN A 1 177 ? 0.309 4.006 4.080 1.00 89.31 177 ASN A C 1
ATOM 1397 O O . ASN A 1 177 ? 0.789 3.716 2.987 1.00 89.31 177 ASN A O 1
ATOM 1401 N N . GLU A 1 178 ? 0.692 5.111 4.719 1.00 82.69 178 GLU A N 1
ATOM 1402 C CA . GLU A 1 178 ? 1.808 5.958 4.277 1.00 82.69 178 GLU A CA 1
ATOM 1403 C C . GLU A 1 178 ? 3.151 5.280 4.538 1.00 82.69 178 GLU A C 1
ATOM 1405 O O . GLU A 1 178 ? 3.912 5.105 3.588 1.00 82.69 178 GLU A O 1
ATOM 1410 N N . THR A 1 179 ? 3.382 4.761 5.750 1.00 73.19 179 THR A N 1
ATOM 1411 C CA . THR A 1 179 ? 4.611 4.017 6.088 1.00 73.19 179 THR A CA 1
ATOM 1412 C C . THR A 1 179 ? 4.890 2.892 5.083 1.00 73.19 179 THR A C 1
ATOM 1414 O O . THR A 1 179 ? 5.987 2.783 4.540 1.00 73.19 179 THR A O 1
ATOM 1417 N N . LYS A 1 180 ? 3.860 2.115 4.720 1.00 69.31 180 LYS A N 1
ATOM 1418 C CA . LYS A 1 180 ? 3.982 1.049 3.710 1.00 69.31 180 LYS A CA 1
ATOM 1419 C C . LYS A 1 180 ? 4.340 1.548 2.316 1.00 69.31 180 LYS A C 1
ATOM 1421 O O . LYS A 1 180 ? 5.053 0.864 1.578 1.00 69.31 180 LYS A O 1
ATOM 1426 N N . ARG A 1 181 ? 3.796 2.702 1.921 1.00 64.94 181 ARG A N 1
ATOM 1427 C CA . ARG A 1 181 ? 4.023 3.286 0.594 1.00 64.94 181 ARG A CA 1
ATOM 1428 C C . ARG A 1 181 ? 5.442 3.815 0.438 1.00 64.94 181 ARG A C 1
ATOM 1430 O O . ARG A 1 181 ? 5.982 3.698 -0.663 1.00 64.94 181 ARG A O 1
ATOM 1437 N N . ASP A 1 182 ? 6.026 4.342 1.506 1.00 55.97 182 ASP A N 1
ATOM 1438 C CA . ASP A 1 182 ? 7.373 4.907 1.480 1.00 55.97 182 ASP A CA 1
ATOM 1439 C C . ASP A 1 182 ? 8.459 3.825 1.541 1.00 55.97 182 ASP A C 1
ATOM 1441 O O . ASP A 1 182 ? 9.448 3.902 0.810 1.00 55.97 182 ASP A O 1
ATOM 1445 N N . GLU A 1 183 ? 8.251 2.768 2.329 1.00 56.97 183 GLU A N 1
ATOM 1446 C CA . GLU A 1 183 ? 9.263 1.721 2.530 1.00 56.97 183 GLU A CA 1
ATOM 1447 C C . GLU A 1 183 ? 9.256 0.629 1.449 1.00 56.97 183 GLU A C 1
ATOM 1449 O O . GLU A 1 183 ? 10.236 -0.110 1.303 1.00 56.97 183 GLU A O 1
ATOM 1454 N N . GLY A 1 184 ? 8.174 0.529 0.665 1.00 59.03 184 GLY A N 1
ATOM 1455 C CA . GLY A 1 184 ? 7.996 -0.559 -0.298 1.00 59.03 184 GLY A CA 1
ATOM 1456 C C . GLY A 1 184 ? 8.037 -1.913 0.405 1.00 59.03 184 GLY A C 1
ATOM 1457 O O . GLY A 1 184 ? 8.779 -2.801 -0.016 1.00 59.03 184 GLY A O 1
ATOM 1458 N N . GLN A 1 185 ? 7.313 -2.015 1.524 1.00 65.06 185 GLN A N 1
ATOM 1459 C CA . GLN A 1 185 ? 7.359 -3.172 2.409 1.00 65.06 185 GLN A CA 1
ATOM 1460 C C . GLN A 1 185 ? 6.996 -4.437 1.625 1.00 65.06 185 GLN A C 1
ATOM 1462 O O . GLN A 1 185 ? 5.927 -4.516 1.010 1.00 65.06 185 GLN A O 1
ATOM 1467 N N . ALA A 1 186 ? 7.917 -5.404 1.625 1.00 65.88 186 ALA A N 1
ATOM 1468 C CA . ALA A 1 186 ? 7.689 -6.700 1.010 1.00 65.88 186 ALA A CA 1
ATOM 1469 C C . ALA A 1 186 ? 6.505 -7.405 1.700 1.00 65.88 186 ALA A C 1
ATOM 1471 O O . ALA A 1 186 ? 6.204 -7.107 2.861 1.00 65.88 186 ALA A O 1
ATOM 1472 N N . PRO A 1 187 ? 5.815 -8.324 1.006 1.00 69.56 187 PRO A N 1
ATOM 1473 C CA . PRO A 1 187 ? 4.802 -9.156 1.639 1.00 69.56 187 PRO A CA 1
ATOM 1474 C C . PRO A 1 187 ? 5.365 -9.884 2.868 1.00 69.56 187 PRO A C 1
ATOM 1476 O O . PRO A 1 187 ? 6.500 -10.353 2.858 1.00 69.56 187 PRO A O 1
ATOM 1479 N N . GLU A 1 188 ? 4.556 -9.988 3.920 1.00 78.75 188 GLU A N 1
ATOM 1480 C CA . GLU A 1 188 ? 4.885 -10.814 5.083 1.00 78.75 188 GLU A CA 1
ATOM 1481 C C . GLU A 1 188 ? 4.808 -12.307 4.735 1.00 78.75 188 GLU A C 1
ATOM 1483 O O . GLU A 1 188 ? 3.998 -12.721 3.899 1.00 78.75 188 GLU A O 1
ATOM 1488 N N . HIS A 1 189 ? 5.615 -13.119 5.420 1.00 80.38 189 HIS A N 1
ATOM 1489 C CA . HIS A 1 189 ? 5.680 -14.571 5.236 1.00 80.38 189 HIS A CA 1
ATOM 1490 C C . HIS A 1 189 ? 5.256 -15.311 6.507 1.00 80.38 189 HIS A C 1
ATOM 1492 O O . HIS A 1 189 ? 5.526 -14.866 7.626 1.00 80.38 189 HIS A O 1
ATOM 1498 N N . VAL A 1 190 ? 4.590 -16.458 6.338 1.00 84.81 190 VAL A N 1
ATOM 1499 C CA . VAL A 1 190 ? 4.010 -17.236 7.447 1.00 84.81 190 VAL A CA 1
ATOM 1500 C C . VAL A 1 190 ? 5.083 -17.626 8.459 1.00 84.81 190 VAL A C 1
ATOM 1502 O O . VAL A 1 190 ? 4.852 -17.545 9.662 1.00 84.81 190 VAL A O 1
ATOM 1505 N N . GLU A 1 191 ? 6.269 -17.985 7.983 1.00 88.38 191 GLU A N 1
ATOM 1506 C CA . GLU A 1 191 ? 7.408 -18.417 8.786 1.00 88.38 191 GLU A CA 1
ATOM 1507 C C . GLU A 1 191 ? 7.888 -17.300 9.723 1.00 88.38 191 GLU A C 1
ATOM 1509 O O . GLU A 1 191 ? 8.129 -17.545 10.907 1.00 88.38 191 GLU A O 1
ATOM 1514 N N . HIS A 1 192 ? 7.954 -16.058 9.230 1.00 84.69 192 HIS A N 1
ATOM 1515 C CA . HIS A 1 192 ? 8.347 -14.896 10.030 1.00 84.69 192 HIS A CA 1
ATOM 1516 C C . HIS A 1 192 ? 7.327 -14.619 11.137 1.00 84.69 192 HIS A C 1
ATOM 1518 O O . HIS A 1 192 ? 7.692 -14.487 12.307 1.00 84.69 192 HIS A O 1
ATOM 1524 N N . ILE A 1 193 ? 6.036 -14.617 10.799 1.00 87.56 193 ILE A N 1
ATOM 1525 C CA . ILE A 1 193 ? 4.970 -14.379 11.778 1.00 87.56 193 ILE A CA 1
ATOM 1526 C C . ILE A 1 193 ? 4.913 -15.514 12.805 1.00 87.56 193 ILE A C 1
ATOM 1528 O O . ILE A 1 193 ? 4.820 -15.269 14.011 1.00 87.56 193 ILE A O 1
ATOM 1532 N N . TRP A 1 194 ? 5.019 -16.763 12.352 1.00 91.19 194 TRP A N 1
ATOM 1533 C CA . TRP A 1 194 ? 4.993 -17.923 13.233 1.00 91.19 194 TRP A CA 1
ATOM 1534 C C . TRP A 1 194 ? 6.177 -17.941 14.198 1.00 91.19 194 TRP A C 1
ATOM 1536 O O . TRP A 1 194 ? 5.983 -18.240 15.375 1.00 91.19 194 TRP A O 1
ATOM 1546 N N . SER A 1 195 ? 7.373 -17.539 13.755 1.00 89.56 195 SER A N 1
ATOM 1547 C CA . SER A 1 195 ? 8.545 -17.426 14.635 1.00 89.56 195 SER A CA 1
ATOM 1548 C C . SER A 1 195 ? 8.312 -16.482 15.825 1.00 89.56 195 SER A C 1
ATOM 1550 O O . SER A 1 195 ? 8.802 -16.736 16.924 1.00 89.56 195 SER A O 1
ATOM 1552 N N . SER A 1 196 ? 7.485 -15.446 15.641 1.00 87.19 196 SER A N 1
ATOM 1553 C CA . SER A 1 196 ? 7.067 -14.540 16.717 1.00 87.19 196 SER A CA 1
ATOM 1554 C C . SER A 1 196 ? 5.949 -15.144 17.572 1.00 87.19 196 SER A C 1
ATOM 1556 O O . SER A 1 196 ? 5.949 -15.027 18.797 1.00 87.19 196 SER A O 1
ATOM 1558 N N . ALA A 1 197 ? 4.994 -15.830 16.942 1.00 90.69 197 ALA A N 1
ATOM 1559 C CA . ALA A 1 197 ? 3.833 -16.401 17.620 1.00 90.69 197 ALA A CA 1
ATOM 1560 C C . ALA A 1 197 ? 4.155 -17.661 18.448 1.00 90.69 197 ALA A C 1
ATOM 1562 O O . ALA A 1 197 ? 3.440 -17.975 19.406 1.00 90.69 197 ALA A O 1
ATOM 1563 N N . VAL A 1 198 ? 5.217 -18.399 18.106 1.00 93.06 198 VAL A N 1
ATOM 1564 C CA . VAL A 1 198 ? 5.522 -19.710 18.702 1.00 93.06 198 VAL A CA 1
ATOM 1565 C C . VAL A 1 198 ? 5.781 -19.631 20.208 1.00 93.06 198 VAL A C 1
ATOM 1567 O O . VAL A 1 198 ? 5.381 -20.538 20.939 1.00 93.06 198 VAL A O 1
ATOM 1570 N N . ASN A 1 199 ? 6.347 -18.524 20.689 1.00 92.44 199 ASN A N 1
ATOM 1571 C CA . ASN A 1 199 ? 6.688 -18.331 22.100 1.00 92.44 199 ASN A CA 1
ATOM 1572 C C . ASN A 1 199 ? 5.585 -17.631 22.909 1.00 92.44 199 ASN A C 1
ATOM 1574 O O . ASN A 1 199 ? 5.754 -17.401 24.105 1.00 92.44 199 ASN A O 1
ATOM 1578 N N . LEU A 1 200 ? 4.438 -17.321 22.294 1.00 95.31 200 LEU A N 1
ATOM 1579 C CA . LEU A 1 200 ? 3.308 -16.747 23.020 1.00 95.31 200 LEU A CA 1
ATOM 1580 C C . LEU A 1 200 ? 2.728 -17.754 24.037 1.00 95.31 200 LEU A C 1
ATOM 1582 O O . LEU A 1 200 ? 2.582 -18.945 23.715 1.00 95.31 200 LEU A O 1
ATOM 1586 N N . PRO A 1 201 ? 2.320 -17.295 25.236 1.00 97.00 201 PRO A N 1
ATOM 1587 C CA . PRO A 1 201 ? 1.531 -18.095 26.166 1.00 97.00 201 PRO A CA 1
ATOM 1588 C C . PRO A 1 201 ? 0.277 -18.681 25.501 1.00 97.00 201 PRO A C 1
ATOM 1590 O O . PRO A 1 201 ? -0.316 -18.076 24.606 1.00 97.00 201 PRO A O 1
ATOM 1593 N N . LEU A 1 202 ? -0.193 -19.845 25.970 1.00 95.44 202 LEU A N 1
ATOM 1594 C CA . LEU A 1 202 ? -1.372 -20.517 25.394 1.00 95.44 202 LEU A CA 1
ATOM 1595 C C . LEU A 1 202 ? -2.619 -19.616 25.369 1.00 95.44 202 LEU A C 1
ATOM 1597 O O . LEU A 1 202 ? -3.410 -19.677 24.428 1.00 95.44 202 LEU A O 1
ATOM 1601 N N . LYS A 1 203 ? -2.791 -18.778 26.397 1.00 95.50 203 LYS A N 1
ATOM 1602 C CA . LYS A 1 203 ? -3.879 -17.796 26.471 1.00 95.50 203 LYS A CA 1
ATOM 1603 C C . LYS A 1 203 ? -3.822 -16.820 25.292 1.00 95.50 203 LYS A C 1
ATOM 1605 O O . LYS A 1 203 ? -4.832 -16.636 24.619 1.00 95.50 203 LYS A O 1
ATOM 1610 N N . ASP A 1 204 ? -2.649 -16.275 24.999 1.00 94.00 204 ASP A N 1
ATOM 1611 C CA . ASP A 1 204 ? -2.469 -15.262 23.958 1.00 94.00 204 ASP A CA 1
ATOM 1612 C C . ASP A 1 204 ? -2.569 -15.875 22.560 1.00 94.00 204 ASP A C 1
ATOM 1614 O O . ASP A 1 204 ? -3.182 -15.287 21.673 1.00 94.00 204 ASP A O 1
ATOM 1618 N N . LYS A 1 205 ? -2.097 -17.116 22.375 1.00 94.44 205 LYS A N 1
ATOM 1619 C CA . LYS A 1 205 ? -2.329 -17.881 21.136 1.00 94.44 205 LYS A CA 1
ATOM 1620 C C . LYS A 1 205 ? -3.818 -18.077 20.849 1.00 94.44 205 LYS A C 1
ATOM 1622 O O . LYS A 1 205 ? -4.247 -17.912 19.711 1.00 94.44 205 LYS A O 1
ATOM 1627 N N . LYS A 1 206 ? -4.619 -18.406 21.871 1.00 93.75 206 LYS A N 1
ATOM 1628 C CA . LYS A 1 206 ? -6.080 -18.543 21.732 1.00 93.75 206 LYS A CA 1
ATOM 1629 C C . LYS A 1 206 ? -6.742 -17.213 21.376 1.00 93.75 206 LYS A C 1
ATOM 1631 O O . LYS A 1 206 ? -7.639 -17.195 20.538 1.00 93.75 206 LYS A O 1
ATOM 1636 N N . VAL A 1 207 ? -6.286 -16.114 21.979 1.00 91.50 207 VAL A N 1
ATOM 1637 C CA . VAL A 1 207 ? -6.748 -14.762 21.637 1.00 91.50 207 VAL A CA 1
ATOM 1638 C C . VAL A 1 207 ? -6.418 -14.441 20.178 1.00 91.50 207 VAL A C 1
ATOM 1640 O O . VAL A 1 207 ? -7.333 -14.129 19.419 1.00 91.50 207 VAL A O 1
ATOM 1643 N N . LEU A 1 208 ? -5.162 -14.612 19.758 1.00 91.06 208 LEU A N 1
ATOM 1644 C CA . LEU A 1 208 ? -4.724 -14.374 18.380 1.00 91.06 208 LEU A CA 1
ATOM 1645 C C . LEU A 1 208 ? -5.529 -15.209 17.375 1.00 91.06 208 LEU A C 1
ATOM 1647 O O . LEU A 1 208 ? -6.037 -14.666 16.398 1.00 91.06 208 LEU A O 1
ATOM 1651 N N . LEU A 1 209 ? -5.713 -16.506 17.645 1.00 92.44 209 LEU A N 1
ATOM 1652 C CA . LEU A 1 209 ? -6.53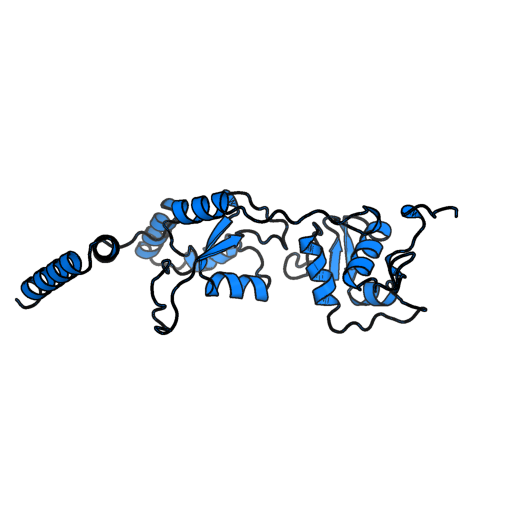1 -17.389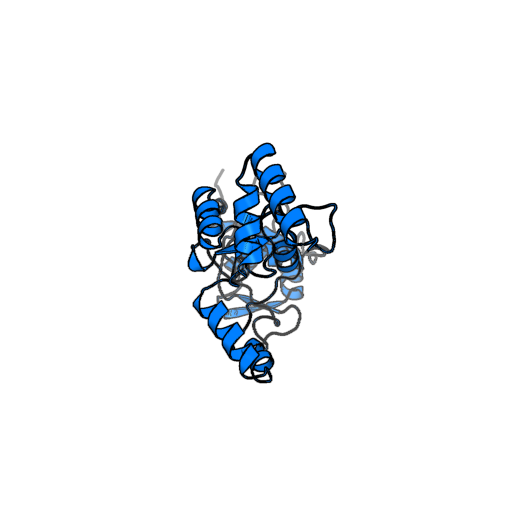 16.811 1.00 92.44 209 LEU A CA 1
ATOM 1653 C C . LEU A 1 209 ? -7.970 -16.874 16.687 1.00 92.44 209 LEU A C 1
ATOM 1655 O O . LEU A 1 209 ? -8.510 -16.831 15.585 1.00 92.44 209 LEU A O 1
ATOM 1659 N N . SER A 1 210 ? -8.583 -16.448 17.796 1.00 90.06 210 SER A N 1
ATOM 1660 C CA . SER A 1 210 ? -9.944 -15.906 17.765 1.00 90.06 210 SER A CA 1
ATOM 1661 C C . SER A 1 210 ? -10.055 -14.651 16.890 1.00 90.06 210 SER A C 1
ATOM 1663 O O . SER A 1 210 ? -11.032 -14.504 16.159 1.00 90.06 210 SER A O 1
ATOM 1665 N N . TRP A 1 211 ? -9.043 -13.777 16.911 1.00 87.75 211 TRP A N 1
ATOM 1666 C CA . TRP A 1 211 ? -9.024 -12.541 16.122 1.00 87.75 211 TRP A CA 1
ATOM 1667 C C . TRP A 1 211 ? -8.833 -12.821 14.632 1.00 87.75 211 TRP A C 1
ATOM 1669 O O . TRP A 1 211 ? -9.524 -12.235 13.801 1.00 87.75 211 TRP A O 1
ATOM 1679 N N . LEU A 1 212 ? -7.943 -13.756 14.289 1.00 87.12 212 LEU A N 1
ATOM 1680 C CA . LEU A 1 212 ? -7.713 -14.174 12.906 1.00 87.12 212 LEU A CA 1
ATOM 1681 C C . LEU A 1 212 ? -8.955 -14.839 12.298 1.00 87.12 212 LEU A C 1
ATOM 1683 O O . LEU A 1 212 ? -9.322 -14.512 11.173 1.00 87.12 212 LEU A O 1
ATOM 1687 N N . LEU A 1 213 ? -9.642 -15.709 13.047 1.00 85.06 213 LEU A N 1
ATOM 1688 C CA . LEU A 1 213 ? -10.893 -16.336 12.596 1.00 85.06 213 LEU A CA 1
ATOM 1689 C C . LEU A 1 213 ? -12.029 -15.323 12.416 1.00 85.06 213 LEU A C 1
ATOM 1691 O O . LEU A 1 213 ? -12.840 -15.466 11.506 1.00 85.06 213 LEU A O 1
ATOM 1695 N N . ALA A 1 214 ? -12.085 -14.296 13.266 1.00 78.12 214 ALA A N 1
ATOM 1696 C CA . ALA A 1 214 ? -13.056 -13.214 13.133 1.00 78.12 214 ALA A CA 1
ATOM 1697 C C . ALA A 1 214 ? -12.717 -12.234 11.993 1.00 78.12 214 ALA A C 1
ATOM 1699 O O . ALA A 1 214 ? -13.567 -11.427 11.622 1.00 78.12 214 ALA A O 1
ATOM 1700 N N . GLY A 1 215 ? -11.485 -12.262 11.468 1.00 72.38 215 GLY A N 1
ATOM 1701 C CA . GLY A 1 215 ? -10.995 -11.291 10.486 1.00 72.38 215 GLY A CA 1
ATOM 1702 C C . GLY A 1 215 ? -10.929 -9.856 11.021 1.00 72.38 215 GLY A C 1
ATOM 1703 O O . GLY A 1 215 ? -10.859 -8.914 10.241 1.00 72.38 215 GLY A O 1
ATOM 1704 N N . ALA A 1 216 ? -10.996 -9.682 12.341 1.00 67.94 216 ALA A N 1
ATOM 1705 C CA . ALA A 1 216 ? -10.973 -8.397 13.019 1.00 67.94 216 ALA A CA 1
ATOM 1706 C C . ALA A 1 216 ? -10.542 -8.602 14.471 1.00 67.94 216 ALA A C 1
ATOM 1708 O O . ALA A 1 216 ? -10.803 -9.646 15.067 1.00 67.94 216 ALA A O 1
ATOM 1709 N N . ARG A 1 217 ? -9.950 -7.573 15.079 1.00 73.94 217 ARG A N 1
ATOM 1710 C CA . ARG A 1 217 ? -9.784 -7.514 16.534 1.00 73.94 217 ARG A CA 1
ATOM 1711 C C . ARG A 1 217 ? -11.159 -7.205 17.156 1.00 73.94 217 ARG A C 1
ATOM 1713 O O . ARG A 1 217 ? -11.637 -6.080 16.994 1.00 73.94 217 ARG A O 1
ATOM 1720 N N . PRO A 1 218 ? -11.835 -8.170 17.812 1.00 72.38 218 PRO A N 1
ATOM 1721 C CA . PRO A 1 218 ? -13.145 -7.945 18.394 1.00 72.38 218 PRO A CA 1
ATOM 1722 C C . PRO A 1 218 ? -13.030 -6.943 19.543 1.00 72.38 218 PRO A C 1
ATOM 1724 O O . PRO A 1 218 ? -12.154 -7.055 20.400 1.00 72.38 218 PRO A O 1
ATOM 1727 N N . ARG A 1 219 ? -13.939 -5.967 19.538 1.00 70.56 219 ARG A N 1
ATOM 1728 C CA . ARG A 1 219 ? -14.054 -4.947 20.581 1.00 70.56 219 ARG A CA 1
ATOM 1729 C C . ARG A 1 219 ? -14.571 -5.563 21.866 1.00 70.56 219 ARG A C 1
ATOM 1731 O O . ARG A 1 219 ? -15.465 -6.417 21.819 1.00 70.56 219 ARG A O 1
ATOM 1738 N N . ASP A 1 220 ? -14.088 -5.079 22.999 1.00 80.69 220 ASP A N 1
ATOM 1739 C CA . ASP A 1 220 ? -14.731 -5.408 24.263 1.00 80.69 220 ASP A CA 1
ATOM 1740 C C . ASP A 1 220 ? -16.134 -4.771 24.349 1.00 80.69 220 ASP A C 1
ATOM 1742 O O . ASP A 1 220 ? -16.556 -3.965 23.511 1.00 80.69 220 ASP A O 1
ATOM 1746 N N . LYS A 1 221 ? -16.913 -5.168 25.358 1.00 82.56 221 LYS A N 1
ATOM 1747 C CA . LYS A 1 221 ? -18.277 -4.651 25.531 1.00 82.56 221 LYS A CA 1
ATOM 1748 C C . LYS A 1 221 ? -18.312 -3.137 25.757 1.00 82.56 221 LYS A C 1
ATOM 1750 O O . LYS A 1 221 ? -19.285 -2.506 25.347 1.00 82.56 221 LYS A O 1
ATOM 1755 N N . VAL A 1 222 ? -17.297 -2.564 26.400 1.00 85.19 222 VAL A N 1
ATOM 1756 C CA . VAL A 1 222 ? -17.246 -1.135 26.726 1.00 85.19 222 VAL A CA 1
ATOM 1757 C C . VAL A 1 222 ? -17.072 -0.328 25.446 1.00 85.19 222 VAL A C 1
ATOM 1759 O O . VAL A 1 222 ? -17.871 0.567 25.176 1.00 85.19 222 VAL A O 1
ATOM 1762 N N . GLU A 1 223 ? -16.114 -0.706 24.602 1.00 77.12 223 GLU A N 1
ATOM 1763 C CA . GLU A 1 223 ? -15.892 -0.086 23.297 1.00 77.12 223 GLU A CA 1
ATOM 1764 C C . GLU A 1 223 ? -17.121 -0.206 22.387 1.00 77.12 223 GLU A C 1
ATOM 1766 O O . GLU A 1 223 ? -17.514 0.757 21.724 1.00 77.12 223 GLU A O 1
ATOM 1771 N N . GLN A 1 224 ? -17.780 -1.372 22.365 1.00 78.69 224 GLN A N 1
ATOM 1772 C CA . GLN A 1 224 ? -19.012 -1.555 21.589 1.00 78.69 224 GLN A CA 1
ATOM 1773 C C . GLN A 1 224 ? -20.121 -0.596 22.038 1.00 78.69 224 GLN A C 1
ATOM 1775 O O . GLN A 1 224 ? -20.809 -0.012 21.196 1.00 78.69 224 GLN A O 1
ATOM 1780 N N . ILE A 1 225 ? -20.298 -0.418 23.350 1.00 85.50 225 ILE A N 1
ATOM 1781 C CA . ILE A 1 225 ? -21.279 0.518 23.906 1.00 85.50 225 ILE A CA 1
ATOM 1782 C C . ILE A 1 225 ? -20.882 1.958 23.568 1.00 85.50 225 ILE A C 1
ATOM 1784 O O . ILE A 1 225 ? -21.722 2.700 23.066 1.00 85.50 225 ILE A O 1
ATOM 1788 N N . TYR A 1 226 ? -19.616 2.336 23.752 1.00 81.75 226 TYR A N 1
ATOM 1789 C CA . TYR A 1 226 ? -19.119 3.678 23.443 1.00 81.75 226 TYR A CA 1
ATOM 1790 C C . TYR A 1 226 ? -19.317 4.064 21.968 1.00 81.75 226 TYR A C 1
ATOM 1792 O O . TYR A 1 226 ? -19.778 5.159 21.652 1.00 81.75 226 TYR A O 1
ATOM 1800 N N . VAL A 1 227 ? -19.054 3.152 21.028 1.00 72.88 227 VAL A N 1
ATOM 1801 C CA . VAL A 1 227 ? -19.320 3.420 19.605 1.00 72.88 227 VAL A CA 1
ATOM 1802 C C . VAL A 1 227 ? -20.813 3.657 19.360 1.00 72.88 227 VAL A C 1
ATOM 1804 O O . VAL A 1 227 ? -21.178 4.560 18.608 1.00 72.88 227 VAL A O 1
ATOM 1807 N N . ARG A 1 228 ? -21.690 2.885 20.011 1.00 78.31 228 ARG A N 1
ATOM 1808 C CA . ARG A 1 228 ? -23.145 3.051 19.879 1.00 78.31 228 ARG A CA 1
ATOM 1809 C C . ARG A 1 228 ? -23.644 4.352 20.503 1.00 78.31 228 ARG A C 1
ATOM 1811 O O . ARG A 1 228 ? -24.552 4.957 19.943 1.00 78.31 228 ARG A O 1
ATOM 1818 N N . THR A 1 229 ? -23.054 4.824 21.603 1.00 80.62 229 THR A N 1
ATOM 1819 C CA . THR A 1 229 ? -23.446 6.109 22.210 1.00 80.62 229 THR A CA 1
ATOM 1820 C C . THR A 1 229 ? -23.095 7.302 21.322 1.00 80.62 229 THR A C 1
ATOM 1822 O O . THR A 1 229 ? -23.779 8.319 21.377 1.00 80.62 229 THR A O 1
ATOM 1825 N N . ARG A 1 230 ? -22.096 7.187 20.436 1.00 76.38 230 ARG A N 1
ATOM 1826 C CA . ARG A 1 230 ? -21.772 8.234 19.447 1.00 76.38 230 ARG A CA 1
ATOM 1827 C C . ARG A 1 230 ? -22.794 8.363 18.317 1.00 76.38 230 ARG A C 1
ATOM 1829 O O . ARG A 1 230 ? -22.807 9.397 17.655 1.00 76.38 230 ARG A O 1
ATOM 1836 N N . LEU A 1 231 ? -23.643 7.353 18.112 1.00 73.88 231 LEU A N 1
ATOM 1837 C CA . LEU A 1 231 ? -24.774 7.425 17.180 1.00 73.88 231 LEU A CA 1
ATOM 1838 C C . LEU A 1 231 ? -25.950 8.233 17.753 1.00 73.88 231 LEU A C 1
ATOM 1840 O O . LEU A 1 231 ? -26.880 8.553 17.019 1.00 73.88 231 LEU A O 1
ATOM 1844 N N . LEU A 1 232 ? -25.921 8.546 19.052 1.00 76.62 232 LEU A N 1
ATOM 1845 C CA . LEU A 1 232 ? -26.952 9.334 19.715 1.00 76.62 232 LEU A CA 1
ATOM 1846 C C . LEU A 1 232 ? -26.788 10.834 19.438 1.00 76.62 232 LEU A C 1
ATOM 1848 O O . LEU A 1 232 ? -25.677 11.342 19.217 1.00 76.62 232 LEU A O 1
ATOM 1852 N N . SER A 1 233 ? -27.913 11.548 19.544 1.00 89.56 233 SER A N 1
ATOM 1853 C CA . SER A 1 233 ? -27.946 13.010 19.609 1.00 89.56 233 SER A CA 1
ATOM 1854 C C . SER A 1 233 ? -27.035 13.528 20.734 1.00 89.56 233 SER A C 1
ATOM 1856 O O . SER A 1 233 ? -26.643 12.788 21.643 1.00 89.56 233 SER A O 1
ATOM 1858 N N . SER A 1 234 ? -26.652 14.805 20.678 1.00 84.88 234 SER A N 1
ATOM 1859 C CA . SER A 1 234 ? -25.878 15.434 21.757 1.00 84.88 234 SER A CA 1
ATOM 1860 C C . SER A 1 234 ? -26.604 15.341 23.104 1.00 84.88 234 SER A C 1
ATOM 1862 O O . SER A 1 234 ? -25.973 15.020 24.110 1.00 84.88 234 SER A O 1
ATOM 1864 N N . GLU A 1 235 ? -27.923 15.540 23.104 1.00 93.81 235 GLU A N 1
ATOM 1865 C CA . GLU A 1 235 ? -28.782 15.444 24.287 1.00 93.81 235 GLU A CA 1
ATOM 1866 C C . GLU A 1 235 ? -28.817 14.022 24.865 1.00 93.81 235 GLU A C 1
ATOM 1868 O O . GLU A 1 235 ? -28.517 13.816 26.041 1.00 93.81 235 GLU A O 1
ATOM 1873 N N . ASP A 1 236 ? -29.096 13.006 24.046 1.00 93.69 236 ASP A N 1
ATOM 1874 C CA . ASP A 1 236 ? -29.167 11.620 24.528 1.00 93.69 236 ASP A CA 1
ATOM 1875 C C . ASP A 1 236 ? -27.812 11.093 24.996 1.00 93.69 236 ASP A C 1
ATOM 1877 O O . ASP A 1 236 ? -27.725 10.295 25.933 1.00 93.69 236 ASP A O 1
ATOM 1881 N N . ARG A 1 237 ? -26.728 11.569 24.385 1.00 91.75 237 ARG A N 1
ATOM 1882 C CA . ARG A 1 237 ? -25.375 11.256 24.838 1.00 91.75 237 ARG A CA 1
ATOM 1883 C C . ARG A 1 237 ? -25.090 11.855 26.212 1.00 91.75 237 ARG A C 1
ATOM 1885 O O . ARG A 1 237 ? -24.520 11.151 27.041 1.00 91.75 237 ARG A O 1
ATOM 1892 N N . ALA A 1 238 ? -25.518 13.093 26.476 1.00 92.50 238 ALA A N 1
ATOM 1893 C CA . ALA A 1 238 ? -25.410 13.703 27.803 1.00 92.50 238 ALA A CA 1
ATOM 1894 C C . ALA A 1 238 ? -26.183 12.887 28.854 1.00 92.50 238 ALA A C 1
ATOM 1896 O O . ALA A 1 238 ? -25.632 12.549 29.898 1.00 92.50 238 ALA A O 1
ATOM 1897 N N . ARG A 1 239 ? -27.394 12.422 28.519 1.00 96.38 239 ARG A N 1
ATOM 1898 C CA . ARG A 1 239 ? -28.191 11.549 29.402 1.00 96.38 239 ARG A CA 1
ATOM 1899 C C . ARG A 1 239 ? -27.482 10.234 29.740 1.00 96.38 239 ARG A C 1
ATOM 1901 O O . ARG A 1 239 ? -27.606 9.739 30.858 1.00 96.38 239 ARG A O 1
ATOM 1908 N N . ILE A 1 240 ? -26.753 9.640 28.792 1.00 96.50 240 ILE A N 1
ATOM 1909 C CA . ILE A 1 240 ? -25.940 8.442 29.059 1.00 96.50 240 ILE A CA 1
ATOM 1910 C C . ILE A 1 240 ? -24.768 8.769 29.991 1.00 96.50 240 ILE A C 1
ATOM 1912 O O . ILE A 1 240 ? -24.496 7.987 30.901 1.00 96.50 240 ILE A O 1
ATOM 1916 N N . VAL A 1 241 ? -24.104 9.915 29.800 1.00 95.06 241 VAL A N 1
ATOM 1917 C CA . VAL A 1 241 ? -23.018 10.375 30.684 1.00 95.06 241 VAL A CA 1
ATOM 1918 C C . VAL A 1 241 ? -23.518 10.540 32.119 1.00 95.06 241 VAL A C 1
ATOM 1920 O O . VAL A 1 241 ? -22.894 9.999 33.030 1.00 95.06 241 VAL A O 1
ATOM 1923 N N . ASP A 1 242 ? -24.662 11.194 32.327 1.00 96.69 242 ASP A N 1
ATOM 1924 C CA . ASP A 1 242 ? -25.234 11.397 33.665 1.00 96.69 242 ASP A CA 1
ATOM 1925 C C . ASP A 1 242 ? -25.578 10.069 34.354 1.00 96.69 242 ASP A C 1
ATOM 1927 O O . ASP A 1 242 ? -25.273 9.872 35.532 1.00 96.69 242 ASP A O 1
A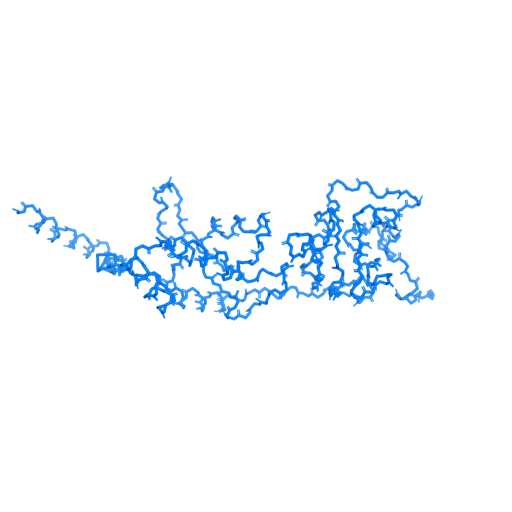TOM 1931 N N . LYS A 1 243 ? -26.149 9.110 33.608 1.00 96.44 243 LYS A N 1
ATOM 1932 C CA . LYS A 1 243 ? -26.436 7.762 34.125 1.00 96.44 243 LYS A CA 1
ATOM 1933 C C . LYS A 1 243 ? -25.176 7.012 34.545 1.00 96.44 243 LYS A C 1
ATOM 1935 O O . LYS A 1 243 ? -25.197 6.328 35.564 1.00 96.44 243 LYS A O 1
ATOM 1940 N N . LEU A 1 244 ? -24.108 7.104 33.752 1.00 95.88 244 LEU A N 1
ATOM 1941 C CA . LEU A 1 244 ? -22.840 6.451 34.069 1.00 95.88 244 LEU A CA 1
ATOM 1942 C C . LEU A 1 244 ? -22.184 7.090 35.295 1.00 95.88 244 LEU A C 1
ATOM 1944 O O . LEU A 1 244 ? -21.793 6.346 36.186 1.00 95.88 244 LEU A O 1
ATOM 1948 N N . ARG A 1 245 ? -22.160 8.430 35.395 1.00 95.69 245 ARG A N 1
ATOM 1949 C CA . ARG A 1 245 ? -21.651 9.152 36.579 1.00 95.69 245 ARG A CA 1
ATOM 1950 C C . ARG A 1 245 ? -22.335 8.687 37.863 1.00 95.69 245 ARG A C 1
ATOM 1952 O O . ARG A 1 245 ? -21.664 8.232 38.784 1.00 95.69 245 ARG A O 1
ATOM 1959 N N . ALA A 1 246 ? -23.669 8.680 37.873 1.00 95.38 246 ALA A N 1
ATOM 1960 C CA . ALA A 1 246 ? -24.452 8.236 39.026 1.00 95.38 246 ALA A CA 1
ATOM 1961 C C . ALA A 1 246 ? -24.206 6.763 39.410 1.00 95.38 246 ALA A C 1
ATOM 1963 O O . ALA A 1 246 ? -24.373 6.388 40.570 1.00 95.38 246 ALA A O 1
ATOM 1964 N N . ALA A 1 247 ? -23.845 5.913 38.444 1.00 93.50 247 ALA A N 1
ATOM 1965 C CA . ALA A 1 247 ? -23.552 4.502 38.680 1.00 93.50 247 ALA A CA 1
ATOM 1966 C C . ALA A 1 247 ? -22.120 4.255 39.183 1.00 93.50 247 ALA A C 1
ATOM 1968 O O . ALA A 1 247 ? -21.890 3.236 39.828 1.00 93.50 247 ALA A O 1
ATOM 1969 N N . THR A 1 248 ? -21.173 5.148 38.880 1.00 92.75 248 THR A N 1
ATOM 1970 C CA . THR A 1 248 ? -19.750 5.005 39.238 1.00 92.75 248 THR A CA 1
ATOM 1971 C C . THR A 1 248 ? -19.339 5.758 40.501 1.00 92.75 248 THR A C 1
ATOM 1973 O O . THR A 1 248 ? -18.269 5.492 41.030 1.00 92.75 248 THR A O 1
ATOM 1976 N N . GLU A 1 249 ? -20.151 6.705 40.973 1.00 84.88 249 GLU A N 1
ATOM 1977 C CA . GLU A 1 249 ? -19.900 7.486 42.199 1.00 84.88 249 GLU A CA 1
ATOM 1978 C C . GLU A 1 249 ? -20.430 6.804 43.485 1.00 84.88 249 GLU A C 1
ATOM 1980 O O . GLU A 1 249 ? -20.434 7.418 44.551 1.00 84.88 249 GLU A O 1
ATOM 1985 N N . LYS A 1 250 ? -20.877 5.543 43.397 1.00 56.38 250 LYS A N 1
ATOM 1986 C CA . LYS A 1 250 ? -21.244 4.681 44.537 1.00 56.38 250 LYS A CA 1
ATOM 1987 C C . LYS A 1 250 ? -20.112 3.732 44.901 1.00 56.38 250 LYS A C 1
ATOM 1989 O O . LYS A 1 250 ? -19.963 3.481 46.115 1.00 56.38 250 LYS A O 1
#

pLDDT: mean 87.24, std 10.01, range [38.19, 97.62]